Protein 6LCS (pdb70)

Foldseek 3Di:
DAWAKDADQEDEAQAKGKMKTQDDPDFQLDAKKFKWWAAPVRDIDTAKIAGSVGDIDGDCVLPPQWDKADDRVRRMIMIMGGRDDQSNFTWMKMFFQDVVVVGDTDYIYPTHGHGYDHPPCCVPCVPDDPVRVVVVVVVVVVVVVVVVVVVVVVVVVVCVVVVVVVVD/DDKAKAKPPQEDAEAFFAKDKIKIFIPWFDAQQFKFKWWDQALDDIDTAGGSQADGDPPRDPQWGKHDGIGMIMIMGRGHALVSQTWMKMWGPPDPPTDIYSIYGYHHVPCPDPVPPVPDDPVSNVVNVVSVVSVVVVVVVVVVVVVVVVVPVVVVVVVVD

Radius of gyration: 22.27 Å; Cα contacts (8 Å, |Δi|>4): 715; chains: 2; bounding box: 58×61×48 Å

CATH classification: 2.60.40.10

Nearest PDB structures (foldseek):
  6lcs-assembly1_A  TM=1.006E+00  e=5.627E-32  Mus musculus
  6cxy-assembly1_H  TM=9.568E-01  e=5.049E-15  Mus musculus
  5t1l-assembly1_B  TM=9.322E-01  e=2.018E-15  unclassified
  7q9g-assem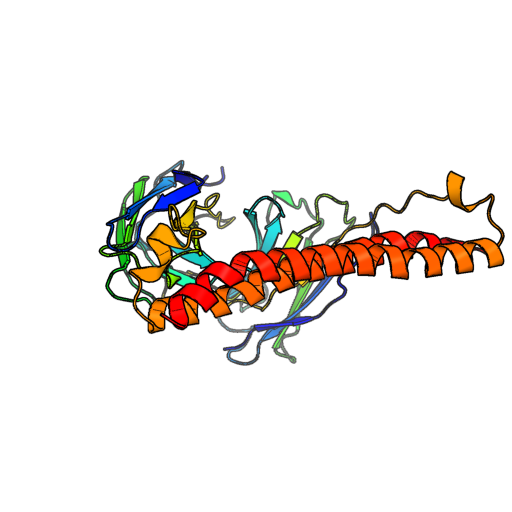bly1_E  TM=9.373E-01  e=4.503E-15  Homo sapiens
  7nxa-assembly1_A  TM=9.277E-01  e=1.005E-14  Homo sapiens

Sequence (329 aa):
VKLQQSGPSLVKPSQTLSLTCSVTGDSITSGYWNWIRKFPGNKFEYLGYISYSGRTYYNPSLKSRISITRDTSKNQYYLQLNSVTTEDTATYYCSRPYYRYDYAIDYWGQGTTVTVCSGSDYEFLKSWTVEDLQKRLLALDPMMEQEIEEIRQKYQSKRQPILDAIEAMDIELTQSPAIMSASLGEQVTMTCTASSSVSSSYLHWYQQKPGSSPKLWIYSTSNLASGVPARFSSSGSGTSYSLTISRMEAEDAATYYCQQSWKAPYTFGGGTKLEIKRGSDYEFLKSWTVEDLQKRLLALDPMMEQEIEEIRQKYQCKRQPILDAIEAK

Structure (mmCIF, N/CA/C/O backbone):
data_6LCS
#
_entry.id   6LCS
#
_cell.length_a   91.150
_cell.length_b   91.150
_cell.length_c   119.770
_cell.angle_alpha   90.00
_cell.angle_beta   90.00
_cell.angle_gamma   90.00
#
_symmetry.space_group_name_H-M   'P 41 21 2'
#
loop_
_entity.id
_entity.type
_entity.pdbx_description
1 polymer VH-SARAH
2 polymer VL-SARAH
3 non-polymer '(2~{S})-6-[4-(hydroxymethyl)-3-oxidanyl-pyridin-1-ium-1-yl]-2-(phenylmethoxycarbonylamino)hexanoic acid'
4 non-polymer 'PHOSPHATE ION'
5 water water
#
loop_
_atom_site.group_PDB
_atom_site.id
_atom_site.type_symbol
_atom_site.label_atom_id
_atom_site.label_alt_id
_atom_site.label_comp_id
_atom_site.label_asym_id
_atom_site.label_entity_id
_atom_site.label_seq_id
_atom_site.pdbx_PDB_ins_code
_atom_site.Cartn_x
_atom_site.Cartn_y
_atom_site.Cartn_z
_atom_site.occupancy
_atom_site.B_iso_or_equiv
_atom_site.auth_seq_id
_atom_site.auth_comp_id
_atom_site.auth_asym_id
_atom_site.auth_atom_id
_atom_site.pdbx_PDB_model_num
ATOM 1 N N . VAL A 1 3 ? -36.978 9.677 -30.564 1.00 88.46 2 VAL A N 1
ATOM 2 C CA . VAL A 1 3 ? -36.164 9.803 -29.360 1.00 86.21 2 VAL A CA 1
ATOM 3 C C . VAL A 1 3 ? -36.747 8.949 -28.246 1.00 86.23 2 VAL A C 1
ATOM 4 O O . VAL A 1 3 ? -37.858 9.197 -27.785 1.00 84.58 2 VAL A O 1
ATOM 8 N N . LYS A 1 4 ? -35.994 7.945 -27.805 1.00 84.62 3 LYS A N 1
ATOM 9 C CA . LYS A 1 4 ? -36.459 7.023 -26.777 1.00 82.72 3 LYS A CA 1
ATOM 10 C C . LYS A 1 4 ? -35.384 6.887 -25.713 1.00 85.11 3 LYS A C 1
ATOM 11 O O . LYS A 1 4 ? -34.279 6.417 -26.002 1.00 88.29 3 LYS A O 1
ATOM 17 N N . LEU A 1 5 ? -35.706 7.299 -24.488 1.00 82.79 4 LEU A N 1
ATOM 18 C CA . LEU A 1 5 ? -34.810 7.152 -23.349 1.00 79.52 4 LEU A CA 1
ATOM 19 C C . LEU A 1 5 ? -35.210 5.888 -22.598 1.00 81.17 4 LEU A C 1
ATOM 20 O O . LEU A 1 5 ? -36.342 5.785 -22.115 1.00 80.61 4 LEU A O 1
ATOM 25 N N . GLN A 1 6 ? -34.290 4.929 -22.509 1.00 84.26 5 GLN A N 1
ATOM 26 C CA . GLN A 1 6 ? -34.570 3.612 -21.946 1.00 84.01 5 GLN A CA 1
ATOM 27 C C . GLN A 1 6 ? -33.759 3.401 -20.674 1.00 86.62 5 GLN A C 1
ATOM 28 O O . GLN A 1 6 ? -32.523 3.425 -20.712 1.00 86.68 5 GLN A O 1
ATOM 34 N N . GLN A 1 7 ? -34.451 3.148 -19.565 1.00 83.31 6 GLN A N 1
ATOM 35 C CA . GLN A 1 7 ? -33.817 3.002 -18.264 1.00 80.98 6 GLN A CA 1
ATOM 36 C C . GLN A 1 7 ? -33.648 1.537 -17.892 1.00 81.00 6 GLN A C 1
ATOM 37 O O . GLN A 1 7 ? -34.438 0.675 -18.288 1.00 79.99 6 GLN A O 1
ATOM 43 N N . SER A 1 8 ? -32.605 1.273 -17.111 1.00 75.77 7 SER A N 1
ATOM 44 C CA . SER A 1 8 ? -32.350 -0.057 -16.583 1.00 79.30 7 SER A CA 1
ATOM 45 C C . SER A 1 8 ? -31.546 0.086 -15.302 1.00 79.67 7 SER A C 1
ATOM 46 O O . SER A 1 8 ? -30.801 1.054 -15.123 1.00 79.91 7 SER A O 1
ATOM 49 N N . GLY A 1 9 ? -31.722 -0.878 -14.408 1.00 78.72 8 GLY A N 1
ATOM 50 C CA . GLY A 1 9 ? -31.086 -0.828 -13.119 1.00 80.57 8 GLY A CA 1
ATOM 51 C C . GLY A 1 9 ? -31.872 -1.589 -12.077 1.00 89.03 8 GLY A C 1
ATOM 52 O O . GLY A 1 9 ? -33.001 -2.033 -12.310 1.00 91.11 8 GLY A O 1
ATOM 53 N N . PRO A 1 10 ? -31.280 -1.753 -10.898 1.00 91.43 9 PRO A N 1
ATOM 54 C CA . PRO A 1 10 ? -31.955 -2.498 -9.831 1.00 91.16 9 PRO A CA 1
ATOM 55 C C . PRO A 1 10 ? -33.097 -1.698 -9.223 1.00 89.67 9 PRO A C 1
ATOM 56 O O . PRO A 1 10 ? -33.093 -0.465 -9.217 1.00 87.41 9 PRO A O 1
ATOM 60 N N . SER A 1 11 ? -34.085 -2.421 -8.699 1.00 91.80 10 SER A N 1
ATOM 61 C CA . SER A 1 11 ? -35.234 -1.792 -8.064 1.00 87.18 10 SER A CA 1
ATOM 62 C C . SER A 1 11 ? -35.094 -1.662 -6.552 1.00 88.90 10 SER A C 1
ATOM 63 O O . SER A 1 11 ? -35.808 -0.851 -5.951 1.00 85.56 10 SER A O 1
ATOM 66 N N . LEU A 1 12 ? -34.199 -2.429 -5.926 1.00 93.00 11 LEU A N 1
ATOM 67 C CA . LEU A 1 12 ? -33.950 -2.352 -4.493 1.00 88.36 11 LEU A CA 1
ATOM 68 C C . LEU A 1 12 ? -32.507 -1.944 -4.222 1.00 84.16 11 LEU A C 1
ATOM 69 O O . LEU A 1 12 ? -31.604 -2.223 -5.017 1.00 83.52 11 LEU A O 1
ATOM 74 N N . VAL A 1 13 ? -32.295 -1.295 -3.078 1.00 77.90 12 VAL A N 1
ATOM 75 C CA . VAL A 1 13 ? -30.952 -0.962 -2.617 1.00 83.59 12 VAL A CA 1
ATOM 76 C C . VAL A 1 13 ? -30.971 -0.805 -1.101 1.00 88.89 12 VAL A C 1
ATOM 77 O O . VAL A 1 13 ? -31.858 -0.145 -0.544 1.00 85.81 12 VAL A O 1
ATOM 81 N N . LYS A 1 14 ? -30.001 -1.429 -0.422 1.00 88.51 13 LYS A N 1
A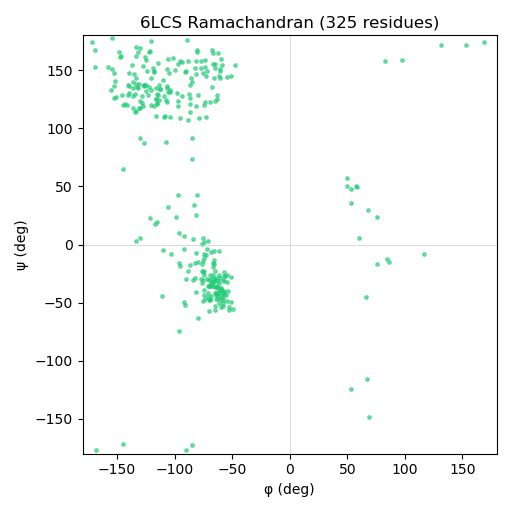TOM 82 C CA . LYS A 1 14 ? -29.944 -1.400 1.031 1.00 88.88 13 LYS A CA 1
ATOM 83 C C . LYS A 1 14 ? -29.289 -0.104 1.502 1.00 85.38 13 LYS A C 1
ATOM 84 O O . LYS A 1 14 ? -28.486 0.491 0.780 1.00 86.75 13 LYS A O 1
ATOM 90 N N . PRO A 1 15 ? -29.631 0.370 2.703 1.00 85.85 14 PRO A N 1
ATOM 91 C CA . PRO A 1 15 ? -29.152 1.689 3.135 1.00 84.90 14 PRO A CA 1
ATOM 92 C C . PRO A 1 15 ? -27.633 1.774 3.152 1.00 87.74 14 PRO A C 1
ATOM 93 O O . PRO A 1 15 ? -26.931 0.769 3.271 1.00 91.02 14 PRO A O 1
ATOM 97 N N . SER A 1 16 ? -27.135 3.001 2.999 1.00 93.03 15 SER A N 1
ATOM 98 C CA . SER A 1 16 ? -25.712 3.326 2.917 1.00 92.25 15 SER A CA 1
ATOM 99 C C . SER A 1 16 ? -25.008 2.646 1.745 1.00 88.96 15 SER A C 1
ATOM 100 O O . SER A 1 16 ? -23.786 2.759 1.614 1.00 92.36 15 SER A O 1
ATOM 103 N N . GLN A 1 17 ? -25.753 1.951 0.885 1.00 89.13 16 GLN A N 1
ATOM 104 C CA . GLN A 1 17 ? -25.196 1.430 -0.354 1.00 89.20 16 GLN A CA 1
ATOM 105 C C . GLN A 1 17 ? -25.365 2.455 -1.477 1.00 92.36 16 GLN A C 1
ATOM 106 O O . GLN A 1 17 ? -25.872 3.564 -1.276 1.00 91.89 16 GLN A O 1
ATOM 112 N N . THR A 1 18 ? -24.949 2.076 -2.681 1.00 88.31 17 THR A N 1
ATOM 113 C CA . THR A 1 18 ? -24.942 2.969 -3.831 1.00 86.82 17 THR A CA 1
ATOM 114 C C . THR A 1 18 ? -26.020 2.562 -4.830 1.00 87.47 17 THR A C 1
ATOM 115 O O . THR A 1 18 ? -26.096 1.395 -5.231 1.00 86.66 17 THR A O 1
ATOM 119 N N . LEU A 1 19 ? -26.859 3.526 -5.219 1.00 82.90 18 LEU A N 1
ATOM 120 C CA . LEU A 1 19 ? -27.803 3.344 -6.313 1.00 79.83 18 LEU A CA 1
ATOM 121 C C . LEU A 1 19 ? -27.112 3.641 -7.636 1.00 79.30 18 LEU A C 1
ATOM 122 O O . LEU A 1 19 ? -26.323 4.583 -7.738 1.00 81.25 18 LEU A O 1
ATOM 127 N N . SER A 1 20 ? -27.408 2.831 -8.648 1.00 75.82 19 SER A N 1
ATOM 128 C CA . SER A 1 20 ? -26.830 3.004 -9.972 1.00 73.20 19 SER A CA 1
ATOM 129 C C . SER A 1 20 ? -27.912 2.753 -11.006 1.00 73.71 19 SER A C 1
ATOM 130 O O . SER A 1 20 ? -28.607 1.737 -10.941 1.00 77.66 19 SER A O 1
ATOM 133 N N . LEU A 1 21 ? -28.052 3.673 -11.955 1.00 71.77 20 LEU A N 1
ATOM 134 C CA . LEU A 1 21 ? -29.074 3.573 -12.984 1.00 74.63 20 LEU A CA 1
ATOM 135 C C . LEU A 1 21 ? -28.468 3.957 -14.322 1.00 73.06 20 LEU A C 1
ATOM 136 O O . LEU A 1 21 ? -27.503 4.726 -14.385 1.00 69.57 20 LEU A O 1
ATOM 141 N N . THR A 1 22 ? -29.060 3.430 -15.393 1.00 72.00 21 THR A N 1
ATOM 142 C CA . THR A 1 22 ? -28.561 3.638 -16.745 1.00 76.61 21 THR A CA 1
ATOM 143 C C . THR A 1 22 ? -29.684 4.126 -17.649 1.00 78.91 21 THR A C 1
ATOM 144 O O . THR A 1 22 ? -30.745 3.499 -17.711 1.00 79.38 21 THR A O 1
ATOM 148 N N . CYS A 1 23 ? -29.449 5.234 -18.352 1.00 79.86 22 CYS A N 1
ATOM 149 C CA . CYS A 1 23 ? -30.341 5.714 -19.404 1.00 81.30 22 CYS A CA 1
ATOM 150 C C . CYS A 1 23 ? -29.670 5.442 -20.747 1.00 82.07 22 CYS A C 1
ATOM 151 O O . CYS A 1 23 ? -28.546 5.897 -20.983 1.00 80.29 22 CYS A O 1
ATOM 154 N N . SER A 1 24 ? -30.355 4.696 -21.616 1.00 85.52 23 SER A N 1
ATOM 155 C CA . SER A 1 24 ? -29.849 4.307 -22.936 1.00 83.79 23 SER A CA 1
ATOM 156 C C . SER A 1 24 ? -30.601 5.106 -23.999 1.00 83.37 23 SER A C 1
ATOM 157 O O . SER A 1 24 ? -31.625 4.662 -24.521 1.00 84.45 23 SER A O 1
ATOM 160 N N . VAL A 1 25 ? -30.079 6.291 -24.321 1.00 86.64 24 VAL A N 1
ATOM 161 C CA . VAL A 1 25 ? -30.691 7.143 -25.332 1.00 84.72 24 VAL A CA 1
ATOM 162 C C . VAL A 1 25 ? -30.561 6.485 -26.696 1.00 86.72 24 VAL A C 1
ATOM 163 O O . VAL A 1 25 ? -29.498 5.960 -27.051 1.00 91.53 24 VAL A O 1
ATOM 167 N N . THR A 1 26 ? -31.645 6.505 -27.476 1.00 87.90 25 THR A N 1
ATOM 168 C CA . THR A 1 26 ? -31.649 5.831 -28.766 1.00 88.27 25 THR A CA 1
ATOM 169 C C . THR A 1 26 ? -32.150 6.684 -29.925 1.00 86.92 25 THR A C 1
ATOM 170 O O . THR A 1 26 ? -32.283 6.159 -31.032 1.00 98.72 25 THR A O 1
ATOM 174 N N . GLY A 1 27 ? -32.422 7.968 -29.723 1.00 83.16 26 GLY A N 1
ATOM 175 C CA . GLY A 1 27 ? -32.944 8.766 -30.819 1.00 82.99 26 GLY A CA 1
ATOM 176 C C . GLY A 1 27 ? -32.275 10.111 -30.989 1.00 81.70 26 GLY A C 1
ATOM 177 O O . GLY A 1 27 ? -32.670 10.917 -31.834 1.00 80.25 26 GLY A O 1
ATOM 178 N N . ASP A 1 28 ? -31.268 10.366 -30.164 1.00 86.64 27 ASP A N 1
ATOM 179 C CA . ASP A 1 28 ? -30.431 11.552 -30.243 1.00 82.96 27 ASP A CA 1
ATOM 180 C C . ASP A 1 28 ? -29.029 11.102 -29.844 1.00 84.88 27 ASP A C 1
ATOM 181 O O . ASP A 1 28 ? -28.770 9.904 -29.690 1.00 81.79 27 ASP A O 1
ATOM 186 N N . SER A 1 29 ? -28.107 12.043 -29.676 1.00 87.14 28 SER A N 1
ATOM 187 C CA . SER A 1 29 ? -26.765 11.732 -29.200 1.00 89.14 28 SER A CA 1
ATOM 188 C C . SER A 1 29 ? -26.519 12.500 -27.914 1.00 86.88 28 SER A C 1
ATOM 189 O O . SER A 1 29 ? -26.790 13.704 -27.852 1.00 88.26 28 SER A O 1
ATOM 192 N N . ILE A 1 30 ? -26.000 11.814 -26.894 1.00 83.84 29 ILE A N 1
ATOM 193 C CA . ILE A 1 30 ? -25.765 12.469 -25.613 1.00 88.94 29 ILE A CA 1
ATOM 194 C C . ILE A 1 30 ? -24.692 13.546 -25.708 1.00 89.25 29 ILE A C 1
ATOM 195 O O . ILE A 1 30 ? -24.452 14.269 -24.733 1.00 85.22 29 ILE A O 1
ATOM 200 N N . THR A 1 31 ? -24.050 13.675 -26.867 1.00 94.38 30 THR A N 1
ATOM 201 C CA . THR A 1 31 ? -23.124 14.757 -27.170 1.00 93.19 30 THR A CA 1
ATOM 202 C C . THR A 1 31 ? -23.835 16.011 -27.669 1.00 90.78 30 THR A C 1
ATOM 203 O O . THR A 1 31 ? -23.169 16.980 -28.049 1.00 86.42 30 THR A O 1
ATOM 207 N N . SER A 1 32 ? -25.167 16.010 -27.673 1.00 92.71 31 SER A N 1
ATOM 208 C CA . SER A 1 32 ? -25.972 17.126 -28.148 1.00 87.83 31 SER A CA 1
ATOM 209 C C . SER A 1 32 ? -26.911 17.569 -27.036 1.00 82.62 31 SER A C 1
ATOM 210 O O . SER A 1 32 ? -27.624 16.744 -26.457 1.00 86.22 31 SER A O 1
ATOM 213 N N . GLY A 1 33 ? -26.906 18.868 -26.742 1.00 80.64 32 GLY A N 1
ATOM 214 C CA . GLY A 1 33 ? -27.787 19.425 -25.736 1.00 77.53 32 GLY A CA 1
ATOM 215 C C . GLY A 1 33 ? -27.431 18.979 -24.326 1.00 80.02 32 GLY A C 1
ATOM 216 O O . GLY A 1 33 ? -26.268 18.747 -23.985 1.00 82.54 32 GLY A O 1
ATOM 217 N N . TYR A 1 34 ? -28.462 18.867 -23.492 1.00 75.10 33 TYR A N 1
ATOM 218 C CA . TYR A 1 34 ? -28.329 18.443 -22.108 1.00 70.54 33 TYR A CA 1
ATOM 219 C C . TYR A 1 34 ? -29.176 17.195 -21.875 1.00 70.97 33 TYR A C 1
ATOM 220 O O . TYR A 1 34 ? -29.985 16.805 -22.720 1.00 75.09 33 TYR A O 1
ATOM 229 N N . TRP A 1 35 ? -28.937 16.534 -20.739 1.00 69.35 34 TRP A N 1
ATOM 230 C CA . TRP A 1 35 ? -29.592 15.285 -20.349 1.00 66.38 34 TRP A CA 1
ATOM 231 C C . TRP A 1 35 ? -29.594 15.226 -18.832 1.00 70.67 34 TRP A C 1
ATOM 232 O O . TRP A 1 35 ? -28.532 15.371 -18.219 1.00 72.17 34 TRP A O 1
ATOM 243 N N . ASN A 1 36 ? -30.765 15.033 -18.223 1.00 67.12 35 ASN A N 1
ATOM 244 C CA . ASN A 1 36 ? -30.848 15.157 -16.776 1.00 62.23 35 ASN A CA 1
ATOM 245 C C . ASN A 1 36 ? -31.326 13.859 -16.132 1.00 62.28 35 ASN A C 1
ATOM 246 O O . ASN A 1 36 ? -31.631 12.874 -16.808 1.00 58.83 35 ASN A O 1
ATOM 251 N N . TRP A 1 37 ? -31.327 13.867 -14.796 1.00 58.77 36 TRP A N 1
ATOM 252 C CA . TRP A 1 37 ? -31.978 12.864 -13.965 1.00 58.63 36 TRP A CA 1
ATOM 253 C C . TRP A 1 37 ? -32.903 13.582 -13.000 1.00 57.82 36 TRP A C 1
ATOM 254 O O . TRP A 1 37 ? -32.531 14.609 -12.427 1.00 60.65 36 TRP A O 1
ATOM 265 N N . ILE A 1 38 ? -34.104 13.039 -12.824 1.00 58.84 37 ILE A N 1
ATOM 266 C CA . ILE A 1 38 ? -35.132 13.631 -11.976 1.00 58.52 37 ILE A CA 1
ATOM 267 C C . ILE A 1 38 ? -35.815 12.498 -11.231 1.00 57.71 37 ILE A C 1
ATOM 268 O O . ILE A 1 38 ? -36.107 11.451 -11.817 1.00 59.75 37 ILE A O 1
ATOM 273 N N . ARG A 1 39 ? -36.059 12.687 -9.941 1.00 59.24 38 ARG A N 1
ATOM 274 C CA . ARG A 1 39 ? -36.775 11.679 -9.178 1.00 61.34 38 ARG A CA 1
ATOM 275 C C . ARG A 1 39 ? -38.077 12.248 -8.634 1.00 65.34 38 ARG A C 1
ATOM 276 O O . ARG A 1 39 ? -38.193 13.447 -8.357 1.00 62.75 38 ARG A O 1
ATOM 284 N N . LYS A 1 40 ? -39.064 11.368 -8.501 1.00 69.42 39 LYS A N 1
ATOM 285 C CA . LYS A 1 40 ? -40.387 11.720 -8.000 1.00 72.45 39 LYS A CA 1
ATOM 286 C C . LYS A 1 40 ? -40.613 10.982 -6.688 1.00 73.62 39 LYS A C 1
ATOM 287 O O . LYS A 1 40 ? -40.744 9.753 -6.673 1.00 66.97 39 LYS A O 1
ATOM 293 N N . PHE A 1 41 ? -40.645 11.737 -5.593 1.00 76.35 40 PHE A N 1
ATOM 294 C CA . PHE A 1 41 ? -40.922 11.178 -4.285 1.00 81.64 40 PHE A CA 1
ATOM 295 C C . PHE A 1 41 ? -42.361 10.671 -4.210 1.00 87.04 40 PHE A C 1
ATOM 296 O O . PHE A 1 41 ? -43.231 11.130 -4.954 1.00 88.76 40 PHE A O 1
ATOM 304 N N . PRO A 1 42 ? -42.631 9.711 -3.319 1.00 90.73 41 PRO A N 1
ATOM 305 C CA . PRO A 1 42 ? -43.992 9.152 -3.241 1.00 92.83 41 PRO A CA 1
ATOM 306 C C . PRO A 1 42 ? -45.070 10.193 -3.000 1.00 97.27 41 PRO A C 1
ATOM 307 O O . PRO A 1 42 ? -46.218 9.987 -3.415 1.00 100.79 41 PRO A O 1
ATOM 311 N N . GLY A 1 43 ? -44.740 11.311 -2.358 1.00 90.02 42 GLY A N 1
ATOM 312 C CA . GLY A 1 43 ? -45.739 12.330 -2.101 1.00 94.51 42 GLY A CA 1
ATOM 313 C C . GLY A 1 43 ? -46.028 13.257 -3.267 1.00 94.87 42 GLY A C 1
ATOM 314 O O . GLY A 1 43 ? -46.461 14.395 -3.056 1.00 92.44 42 GLY A O 1
ATOM 315 N N . ASN A 1 44 ? -45.792 12.781 -4.497 1.00 98.61 43 ASN A N 1
ATOM 316 C CA . ASN A 1 44 ? -45.993 13.562 -5.726 1.00 93.30 43 ASN A CA 1
ATOM 317 C C . ASN A 1 44 ? -45.153 14.842 -5.738 1.00 93.27 43 ASN A C 1
ATOM 318 O O . ASN A 1 44 ? -45.653 15.937 -6.014 1.00 90.51 43 ASN A O 1
ATOM 323 N N . LYS A 1 45 ? -43.860 14.703 -5.438 1.00 80.73 44 LYS A N 1
ATOM 324 C CA . LYS A 1 45 ? -42.948 15.840 -5.433 1.00 78.66 44 LYS A CA 1
ATOM 325 C C . LYS A 1 45 ? -41.739 15.498 -6.284 1.00 79.55 44 LYS A C 1
ATOM 326 O O . LYS A 1 45 ? -41.040 14.519 -6.005 1.00 83.18 44 LYS A O 1
ATOM 332 N N . PHE A 1 46 ? -41.493 16.300 -7.314 1.00 76.38 45 PHE A N 1
ATOM 333 C CA . PHE A 1 46 ? -40.352 16.099 -8.190 1.00 67.76 45 PHE A CA 1
ATOM 334 C C . PHE A 1 46 ? -39.126 16.782 -7.607 1.00 68.21 45 PHE A C 1
ATOM 335 O O . PHE A 1 46 ? -39.224 17.855 -7.007 1.00 66.77 45 PHE A O 1
ATOM 343 N N . GLU A 1 47 ? -37.971 16.148 -7.777 1.00 68.16 46 GLU A N 1
ATOM 344 C CA . GLU A 1 47 ? -36.700 16.738 -7.386 1.00 66.63 46 GLU A CA 1
ATOM 345 C C . GLU A 1 47 ? -35.747 16.629 -8.560 1.00 68.58 46 GLU A C 1
ATOM 346 O O . GLU A 1 47 ? -35.426 15.520 -9.003 1.00 66.37 46 GLU A O 1
ATOM 352 N N . TYR A 1 48 ? -35.314 17.777 -9.068 1.00 66.09 47 TYR A N 1
ATOM 353 C CA . TYR A 1 48 ? -34.284 17.798 -10.092 1.00 64.38 47 TYR A CA 1
ATOM 354 C C . TYR A 1 48 ? -32.965 17.370 -9.463 1.00 65.54 47 TYR A C 1
ATOM 355 O O . TYR A 1 48 ? -32.514 17.980 -8.485 1.00 64.86 47 TYR A O 1
ATOM 364 N N . LEU A 1 49 ? -32.361 16.309 -10.004 1.00 62.18 48 LEU A N 1
ATOM 365 C CA . LEU A 1 49 ? -31.133 15.753 -9.446 1.00 63.05 48 LEU A CA 1
ATOM 366 C C . LEU A 1 49 ? -29.886 16.351 -10.094 1.00 67.30 48 LEU A C 1
ATOM 367 O O . LEU A 1 49 ? -28.972 16.793 -9.391 1.00 68.15 48 LEU A O 1
ATOM 372 N N . GLY A 1 50 ? -29.836 16.377 -11.418 1.00 67.22 49 GLY A N 1
ATOM 373 C CA . GLY A 1 50 ? -28.762 17.058 -12.112 1.00 68.20 49 GLY A CA 1
ATOM 374 C C . GLY A 1 50 ? -28.763 16.715 -13.581 1.00 68.46 49 GLY A C 1
ATOM 375 O O . GLY A 1 50 ? -29.524 15.868 -14.049 1.00 65.74 49 GLY A O 1
ATOM 376 N N . TYR A 1 51 ? -27.880 17.398 -14.318 1.00 67.21 50 TYR A N 1
ATOM 377 C CA . TYR A 1 51 ? -27.710 17.139 -15.739 1.00 67.02 50 TYR A CA 1
ATOM 378 C C . TYR A 1 51 ? -26.252 16.888 -16.082 1.00 70.79 50 TYR A C 1
ATOM 379 O O . TYR A 1 51 ? -25.329 17.366 -15.411 1.00 68.49 50 TYR A O 1
ATOM 388 N N . ILE A 1 52 ? -26.071 16.134 -17.157 1.00 69.17 51 ILE A N 1
ATOM 389 C CA . ILE A 1 52 ? -24.805 16.007 -17.853 1.00 69.28 51 ILE A CA 1
ATOM 390 C C . ILE A 1 52 ? -24.940 16.791 -19.153 1.00 75.59 51 ILE A C 1
ATOM 391 O O . ILE A 1 52 ? -25.970 16.704 -19.832 1.00 69.70 51 ILE A O 1
ATOM 396 N N . SER A 1 53 ? -23.925 17.584 -19.484 1.00 78.23 52 SER A N 1
ATOM 397 C CA . SER A 1 53 ? -24.006 18.400 -20.685 1.00 76.52 52 SER A CA 1
ATOM 398 C C . SER A 1 53 ? -23.473 17.641 -21.900 1.00 79.77 52 SER A C 1
ATOM 399 O O . SER A 1 53 ? -22.984 16.511 -21.809 1.00 75.66 52 SER A O 1
ATOM 402 N N . TYR A 1 54 ? -23.596 18.288 -23.059 1.00 82.24 53 TYR A N 1
ATOM 403 C CA . TYR A 1 54 ? -23.099 17.715 -24.307 1.00 86.19 53 TYR A CA 1
ATOM 404 C C . TYR A 1 54 ? -21.588 17.542 -24.269 1.00 87.21 53 TYR A C 1
ATOM 405 O O . TYR A 1 54 ? -21.047 16.569 -24.812 1.00 85.22 53 TYR A O 1
ATOM 414 N N . SER A 1 55 ? -20.893 18.489 -23.634 1.00 88.31 54 SER A N 1
ATOM 415 C CA . SER A 1 55 ? -19.440 18.490 -23.563 1.00 83.72 54 SER A CA 1
ATOM 416 C C . SER A 1 55 ? -18.906 17.669 -22.402 1.00 84.72 54 SER A C 1
ATOM 417 O O . SER A 1 55 ? -17.726 17.303 -22.410 1.00 89.58 54 SER A O 1
ATOM 420 N N . GLY A 1 56 ? -19.740 17.371 -21.413 1.00 81.77 55 GLY A N 1
ATOM 421 C CA . GLY A 1 56 ? -19.342 16.574 -20.270 1.00 76.81 55 GLY A CA 1
ATOM 422 C C . GLY A 1 56 ? -19.398 17.304 -18.949 1.00 74.59 55 GLY A C 1
ATOM 423 O O . GLY A 1 56 ? -19.217 16.664 -17.901 1.00 73.81 55 GLY A O 1
ATOM 424 N N . ARG A 1 57 ? -19.628 18.616 -18.941 1.00 70.67 56 ARG A N 1
ATOM 425 C CA . ARG A 1 57 ? -19.867 19.310 -17.686 1.00 71.46 56 ARG A CA 1
ATOM 426 C C . ARG A 1 57 ? -21.160 18.805 -17.054 1.00 73.70 56 ARG A C 1
ATOM 427 O O . ARG A 1 57 ? -22.050 18.279 -17.731 1.00 69.31 56 ARG A O 1
ATOM 435 N N . THR A 1 58 ? -21.247 18.947 -15.736 1.00 68.36 57 THR A N 1
ATOM 436 C CA . THR A 1 58 ? -22.367 18.428 -14.973 1.00 66.48 57 THR A CA 1
ATOM 437 C C . THR A 1 58 ? -22.856 19.484 -13.998 1.00 71.03 57 THR A C 1
ATOM 438 O O . THR A 1 58 ? -22.158 20.458 -13.696 1.00 70.83 57 THR A O 1
ATOM 442 N N . TYR A 1 59 ? -24.077 19.281 -13.514 1.00 69.29 58 TYR A N 1
ATOM 443 C CA . TYR A 1 59 ? -24.623 20.082 -12.432 1.00 66.91 58 TYR A CA 1
ATOM 444 C C . TYR A 1 59 ? -25.312 19.135 -11.467 1.00 66.70 58 TYR A C 1
ATOM 445 O O . TYR A 1 59 ? -25.966 18.181 -11.889 1.00 66.25 58 TYR A O 1
ATOM 454 N N . TYR A 1 60 ? -25.146 19.390 -10.175 1.00 66.76 59 TYR A N 1
ATOM 455 C CA . TYR A 1 60 ? -25.699 18.545 -9.127 1.00 69.80 59 TYR A CA 1
ATOM 456 C C . TYR A 1 60 ? -26.508 19.412 -8.176 1.00 68.88 59 TYR A C 1
ATOM 457 O O . TYR A 1 60 ? -26.084 20.510 -7.808 1.00 65.62 59 TYR A O 1
ATOM 466 N N . ASN A 1 61 ? -27.674 18.928 -7.795 1.00 69.84 60 ASN A N 1
ATOM 467 C CA . ASN A 1 61 ? -28.511 19.682 -6.884 1.00 73.58 60 ASN A CA 1
ATOM 468 C C . ASN A 1 61 ? -27.813 19.792 -5.534 1.00 75.05 60 ASN A C 1
ATOM 469 O O . ASN A 1 61 ? -27.444 18.762 -4.949 1.00 80.57 60 ASN A O 1
ATOM 474 N N . PRO A 1 62 ? -27.591 20.996 -5.021 1.00 74.77 61 PRO A N 1
ATOM 475 C CA . PRO A 1 62 ? -26.996 21.141 -3.687 1.00 79.59 61 PRO A CA 1
ATOM 476 C C . PRO A 1 62 ? -27.694 20.316 -2.619 1.00 86.48 61 PRO A C 1
ATOM 477 O O . PRO A 1 62 ? -27.065 19.916 -1.635 1.00 93.63 61 PRO A O 1
ATOM 481 N N . SER A 1 63 ? -28.992 20.052 -2.808 1.00 87.82 62 SER A N 1
ATOM 482 C CA . SER A 1 63 ? -29.752 19.295 -1.816 1.00 87.13 62 SER A CA 1
ATOM 483 C C . SER A 1 63 ? -29.162 17.908 -1.604 1.00 84.15 62 SER A C 1
ATOM 484 O O . SER A 1 63 ? -29.139 17.404 -0.477 1.00 88.15 62 SER A O 1
ATOM 487 N N . LEU A 1 64 ? -28.674 17.280 -2.671 1.00 84.16 63 LEU A N 1
ATOM 488 C CA . LEU A 1 64 ? -28.072 15.956 -2.590 1.00 88.95 63 LEU A CA 1
ATOM 489 C C . LEU A 1 64 ? -26.676 15.966 -1.981 1.00 101.07 63 LEU A C 1
ATOM 490 O O . LEU A 1 64 ? -26.028 14.912 -1.955 1.00 97.73 63 LEU A O 1
ATOM 495 N N . LYS A 1 65 ? -26.209 17.121 -1.497 1.00 108.37 64 LYS A N 1
ATOM 496 C CA . LYS A 1 65 ? -24.826 17.301 -1.069 1.00 105.70 64 LYS A CA 1
ATOM 497 C C . LYS A 1 65 ? -23.882 16.872 -2.185 1.00 109.14 64 LYS A C 1
ATOM 498 O O . LYS A 1 65 ? -23.983 17.368 -3.312 1.00 119.53 64 LYS A O 1
ATOM 504 N N . SER A 1 66 ? -22.970 15.948 -1.894 1.00 99.81 65 SER A N 1
ATOM 505 C CA . SER A 1 66 ? -22.062 15.429 -2.907 1.00 101.42 65 SER A CA 1
ATOM 506 C C . SER A 1 66 ? -22.274 13.939 -3.145 1.00 101.52 65 SER A C 1
ATOM 507 O O . SER A 1 66 ? -21.410 13.271 -3.726 1.00 101.04 65 SER A O 1
ATOM 510 N N . ARG A 1 67 ? -23.422 13.411 -2.720 1.00 97.59 66 ARG A N 1
ATOM 511 C CA . ARG A 1 67 ? -23.700 11.986 -2.821 1.00 88.09 66 ARG A CA 1
ATOM 512 C C . ARG A 1 67 ? -23.979 11.536 -4.247 1.00 87.20 66 ARG A C 1
ATOM 513 O O . ARG A 1 67 ? -24.050 10.330 -4.493 1.00 86.67 66 ARG A O 1
ATOM 521 N N . ILE A 1 68 ? -24.126 12.459 -5.189 1.00 88.92 67 ILE A N 1
ATOM 522 C CA . ILE A 1 68 ? -24.551 12.134 -6.545 1.00 85.66 67 ILE A CA 1
ATOM 523 C C . ILE A 1 68 ? -23.401 12.412 -7.502 1.00 80.93 67 ILE A C 1
ATOM 524 O O . ILE A 1 68 ? -22.700 13.423 -7.377 1.00 80.24 67 ILE A O 1
ATOM 529 N N . SER A 1 69 ? -23.194 11.498 -8.444 1.00 74.69 68 SER A N 1
ATOM 530 C CA . SER A 1 69 ? -22.301 11.738 -9.565 1.00 74.09 68 SER A CA 1
ATOM 531 C C . SER A 1 69 ? -22.980 11.230 -10.826 1.00 79.43 68 SER A C 1
ATOM 532 O O . SER A 1 69 ? -23.448 10.086 -10.868 1.00 75.68 68 SER A O 1
ATOM 535 N N . ILE A 1 70 ? -23.053 12.091 -11.838 1.00 78.26 69 ILE A N 1
ATOM 536 C CA . ILE A 1 70 ? -23.644 11.743 -13.124 1.00 78.21 69 ILE A CA 1
ATOM 537 C C . ILE A 1 70 ? -22.519 11.526 -14.121 1.00 75.95 69 ILE A C 1
ATOM 538 O O . ILE A 1 70 ? -21.616 12.363 -14.242 1.00 71.99 69 ILE A O 1
ATOM 543 N N . THR A 1 71 ? -22.592 10.412 -14.843 1.00 75.16 70 THR A N 1
ATOM 544 C CA . THR A 1 71 ? -21.523 9.892 -15.678 1.00 77.47 70 THR A CA 1
ATOM 545 C C . THR A 1 71 ? -22.087 9.568 -17.049 1.00 81.60 70 THR A C 1
ATOM 546 O O . THR A 1 71 ? -23.186 9.019 -17.155 1.00 84.67 70 THR A O 1
ATOM 550 N N . ARG A 1 72 ? -21.340 9.903 -18.096 1.00 87.42 71 ARG A N 1
ATOM 551 C CA . ARG A 1 72 ? -21.729 9.602 -19.466 1.00 89.91 71 ARG A CA 1
ATOM 552 C C . ARG A 1 72 ? -20.762 8.599 -20.082 1.00 91.07 71 ARG A C 1
ATOM 553 O O . ARG A 1 72 ? -19.612 8.467 -19.650 1.00 89.42 71 ARG A O 1
ATOM 561 N N . ASP A 1 73 ? -21.246 7.885 -21.095 1.00 89.13 72 ASP A N 1
ATOM 562 C CA . ASP A 1 73 ? -20.420 7.013 -21.928 1.00 88.13 72 ASP A CA 1
ATOM 563 C C . ASP A 1 73 ? -20.734 7.383 -23.372 1.00 94.40 72 ASP A C 1
ATOM 564 O O . ASP A 1 73 ? -21.649 6.820 -23.981 1.00 94.98 72 ASP A O 1
ATOM 569 N N . THR A 1 74 ? -19.956 8.319 -23.916 1.00 98.34 73 THR A N 1
ATOM 570 C CA . THR A 1 74 ? -20.258 8.894 -25.220 1.00 95.95 73 THR A CA 1
ATOM 571 C C . THR A 1 74 ? -20.356 7.845 -26.320 1.00 98.63 73 THR A C 1
ATOM 572 O O . THR A 1 74 ? -21.036 8.083 -27.324 1.00 99.70 73 THR A O 1
ATOM 576 N N . SER A 1 75 ? -19.723 6.681 -26.142 1.00 98.19 74 SER A N 1
ATOM 577 C CA . SER A 1 75 ? -19.662 5.693 -27.213 1.00 99.32 74 SER A CA 1
ATOM 578 C C . SER A 1 75 ? -20.937 4.863 -27.302 1.00 97.91 74 SER A C 1
ATOM 579 O O . SER A 1 75 ? -21.413 4.578 -28.405 1.00 101.07 74 SER A O 1
ATOM 582 N N . LYS A 1 76 ? -21.504 4.467 -26.165 1.00 99.68 75 LYS A N 1
ATOM 583 C CA . LYS A 1 76 ? -22.725 3.670 -26.145 1.00 101.40 75 LYS A CA 1
ATOM 584 C C . LYS A 1 76 ? -23.991 4.520 -26.070 1.00 98.72 75 LYS A C 1
ATOM 585 O O . LYS A 1 76 ? -25.087 3.961 -25.933 1.00 94.40 75 LYS A O 1
ATOM 591 N N . ASN A 1 77 ? -23.861 5.846 -26.178 1.00 99.28 76 ASN A N 1
ATOM 592 C CA . ASN A 1 77 ? -24.975 6.785 -26.031 1.00 98.31 76 ASN A CA 1
ATOM 593 C C . ASN A 1 77 ? -25.768 6.484 -24.760 1.00 94.48 76 ASN A C 1
ATOM 594 O O . ASN A 1 77 ? -26.993 6.340 -24.769 1.00 91.92 76 ASN A O 1
ATOM 599 N N . GLN A 1 78 ? -25.042 6.364 -23.656 1.00 90.28 77 GLN A N 1
ATOM 600 C CA . GLN A 1 78 ? -25.623 6.108 -22.354 1.00 81.84 77 GLN A CA 1
ATOM 601 C C . GLN A 1 78 ? -25.166 7.178 -21.382 1.00 82.96 77 GLN A C 1
ATOM 602 O O . GLN A 1 78 ? -24.144 7.838 -21.589 1.00 90.17 77 GLN A O 1
ATOM 608 N N . TYR A 1 79 ? -25.934 7.346 -20.312 1.00 77.84 78 TYR A N 1
ATOM 609 C CA . TYR A 1 79 ? -25.419 8.073 -19.166 1.00 77.80 78 TYR A CA 1
ATOM 610 C C . TYR A 1 79 ? -26.012 7.468 -17.903 1.00 75.28 78 TYR A C 1
ATOM 611 O O . TYR A 1 79 ? -26.989 6.716 -17.949 1.00 76.48 78 TYR A O 1
ATOM 620 N N . TYR A 1 80 ? -25.370 7.764 -16.775 1.00 73.66 79 TYR A N 1
ATOM 621 C CA . TYR A 1 80 ? -25.527 6.974 -15.565 1.00 73.57 79 TYR A CA 1
ATOM 622 C C . TYR A 1 80 ? -25.735 7.875 -14.367 1.00 71.67 79 TYR A C 1
ATOM 623 O O . TYR A 1 80 ? -25.148 8.956 -14.264 1.00 72.73 79 TYR A O 1
ATOM 632 N N . LEU A 1 81 ? -26.579 7.409 -13.458 1.00 67.86 80 LEU A N 1
ATOM 633 C CA . LEU A 1 81 ? -26.781 8.059 -12.177 1.00 69.43 80 LEU A CA 1
ATOM 634 C C . LEU A 1 81 ? -26.188 7.178 -11.096 1.00 72.27 80 LEU A C 1
ATOM 635 O O . LEU A 1 81 ? -26.268 5.947 -11.167 1.00 75.90 80 LEU A O 1
ATOM 640 N N . GLN A 1 82 ? -25.575 7.814 -10.110 1.00 70.48 81 GLN A N 1
ATOM 641 C CA . GLN A 1 82 ? -25.002 7.105 -8.984 1.00 72.66 81 GLN A CA 1
ATOM 642 C C . GLN A 1 82 ? -25.272 7.927 -7.742 1.00 76.03 81 GLN A C 1
ATOM 643 O O . GLN A 1 82 ? -24.859 9.088 -7.668 1.00 82.06 81 GLN A O 1
ATOM 649 N N . LEU A 1 83 ? -25.991 7.346 -6.788 1.00 75.85 82 LEU A N 1
ATOM 650 C CA . LEU A 1 83 ? -26.252 7.989 -5.510 1.00 83.38 82 LEU A CA 1
ATOM 651 C C . LEU A 1 83 ? -25.594 7.158 -4.418 1.00 85.75 82 LEU A C 1
ATOM 652 O O . LEU A 1 83 ? -25.829 5.951 -4.330 1.00 88.74 82 LEU A O 1
ATOM 657 N N . ASN A 1 84 A -24.755 7.799 -3.609 1.00 97.52 82 ASN A N 1
ATOM 658 C CA . ASN A 1 84 A -23.996 7.150 -2.550 1.00 91.99 82 ASN A CA 1
ATOM 659 C C . ASN A 1 84 A -24.711 7.305 -1.213 1.00 94.50 82 ASN A C 1
ATOM 660 O O . ASN A 1 84 A -25.489 8.241 -1.003 1.00 93.63 82 ASN A O 1
ATOM 665 N N . SER A 1 85 B -24.428 6.370 -0.304 1.00 94.19 82 SER A N 1
ATOM 666 C CA . SER A 1 85 B -24.967 6.373 1.059 1.00 96.55 82 SER A CA 1
ATOM 667 C C . SER A 1 85 B -26.485 6.569 1.050 1.00 94.60 82 SER A C 1
ATOM 668 O O . SER A 1 85 B -27.035 7.491 1.657 1.00 91.42 82 SER A O 1
ATOM 671 N N . VAL A 1 86 C -27.158 5.662 0.350 1.00 91.93 82 VAL A N 1
ATOM 672 C CA . VAL A 1 86 C -28.573 5.815 0.032 1.00 90.59 82 VAL A CA 1
ATOM 673 C C . VAL A 1 86 C -29.405 5.446 1.256 1.00 89.77 82 VAL A C 1
ATOM 674 O O . VAL A 1 86 C -29.503 4.273 1.618 1.00 88.93 82 VAL A O 1
ATOM 678 N N . THR A 1 87 ? -30.023 6.445 1.884 1.00 89.08 83 THR A N 1
ATOM 679 C CA . THR A 1 87 ? -30.943 6.201 2.990 1.00 91.77 83 THR A CA 1
ATOM 680 C C . THR A 1 87 ? -32.338 5.891 2.435 1.00 90.87 83 THR A C 1
ATOM 681 O O . THR A 1 87 ? -32.530 5.731 1.227 1.00 89.81 83 THR A O 1
ATOM 685 N N . THR A 1 88 ? -33.339 5.792 3.312 1.00 90.25 84 THR A N 1
ATOM 686 C CA . THR A 1 88 ? -34.702 5.550 2.844 1.00 95.79 84 THR A CA 1
ATOM 687 C C . THR A 1 88 ? -35.376 6.814 2.328 1.00 92.19 84 THR A C 1
ATOM 688 O O . THR A 1 88 ? -36.416 6.721 1.666 1.00 87.80 84 THR A O 1
ATOM 692 N N . GLU A 1 89 ? -34.819 7.988 2.623 1.00 91.77 85 GLU A N 1
ATOM 693 C CA . GLU A 1 89 ? -35.320 9.213 2.020 1.00 92.85 85 GLU A CA 1
ATOM 694 C C . GLU A 1 89 ? -34.971 9.325 0.543 1.00 89.26 85 GLU A C 1
ATOM 695 O O . GLU A 1 89 ? -35.390 10.290 -0.103 1.00 90.16 85 GLU A O 1
ATOM 701 N N . ASP A 1 90 ? -34.217 8.377 -0.002 1.00 86.71 86 ASP A N 1
ATOM 702 C CA . ASP A 1 90 ? -33.943 8.323 -1.427 1.00 80.86 86 ASP A CA 1
ATOM 703 C C . ASP A 1 90 ? -34.891 7.390 -2.162 1.00 79.85 86 ASP A C 1
ATOM 704 O O . ASP A 1 90 ? -34.661 7.093 -3.339 1.00 77.67 86 ASP A O 1
ATOM 709 N N . THR A 1 91 ? -35.938 6.911 -1.495 1.00 78.92 87 THR A N 1
ATOM 710 C CA . THR A 1 91 ? -36.948 6.101 -2.164 1.00 77.73 87 THR A CA 1
ATOM 711 C C . THR A 1 91 ? -37.814 6.997 -3.040 1.00 75.31 87 THR A C 1
ATOM 712 O O . THR A 1 91 ? -38.427 7.952 -2.548 1.00 73.39 87 THR A O 1
ATOM 716 N N . ALA A 1 92 ? -37.865 6.685 -4.330 1.00 68.71 88 ALA A N 1
ATOM 717 C CA . ALA A 1 92 ? -38.558 7.514 -5.306 1.00 67.66 88 ALA A CA 1
ATOM 718 C C . ALA A 1 92 ? -38.577 6.756 -6.624 1.00 64.39 88 ALA A C 1
ATOM 719 O O . ALA A 1 92 ? -37.977 5.684 -6.752 1.00 65.32 88 ALA A O 1
ATOM 721 N N . THR A 1 93 ? -39.279 7.318 -7.608 1.00 64.44 89 THR A N 1
ATOM 722 C CA . THR A 1 93 ? -39.163 6.870 -8.991 1.00 68.10 89 THR A CA 1
ATOM 723 C C . THR A 1 93 ? -38.185 7.792 -9.709 1.00 68.16 89 THR A C 1
ATOM 724 O O . THR A 1 93 ? -38.373 9.012 -9.728 1.00 62.55 89 THR A O 1
ATOM 728 N N . TYR A 1 94 ? -37.141 7.201 -10.286 1.00 71.22 90 TYR A N 1
ATOM 729 C CA . TYR A 1 94 ? -36.052 7.937 -10.905 1.00 64.47 90 TYR A CA 1
ATOM 730 C C . TYR A 1 94 ? -36.269 8.005 -12.409 1.00 63.29 90 TYR A C 1
ATOM 731 O O . TYR A 1 94 ? -36.529 6.986 -13.057 1.00 62.41 90 TYR A O 1
ATOM 740 N N . TYR A 1 95 ? -36.163 9.211 -12.953 1.00 62.98 91 TYR A N 1
ATOM 741 C CA . TYR A 1 95 ? -36.402 9.484 -14.359 1.00 61.98 91 TYR A CA 1
ATOM 742 C C . TYR A 1 95 ? -35.163 10.099 -14.984 1.00 63.66 91 TYR A C 1
ATOM 743 O O . TYR A 1 95 ? -34.556 11.014 -14.415 1.00 60.51 91 TYR A O 1
ATOM 752 N N . CYS A 1 96 ? -34.802 9.617 -16.162 1.00 64.63 92 CYS A N 1
ATOM 753 C CA . CYS A 1 96 ? -33.966 10.403 -17.049 1.00 64.73 92 CYS A CA 1
ATOM 754 C C . CYS A 1 96 ? -34.869 11.146 -18.023 1.00 62.86 92 CYS A C 1
ATOM 755 O O . CYS A 1 96 ? -36.019 10.761 -18.248 1.00 63.53 92 CYS A O 1
ATOM 758 N N . SER A 1 97 ? -34.349 12.228 -18.587 1.00 60.51 93 SER A N 1
ATOM 759 C CA . SER A 1 97 ? -35.187 13.042 -19.449 1.00 62.40 93 SER A CA 1
ATOM 760 C C . SER A 1 97 ? -34.323 14.059 -20.176 1.00 68.94 93 SER A C 1
ATOM 761 O O . SER A 1 97 ? -33.263 14.464 -19.682 1.00 68.89 93 SER A O 1
ATOM 764 N N . ARG A 1 98 ? -34.796 14.464 -21.351 1.00 67.83 94 ARG A N 1
ATOM 765 C CA . ARG A 1 98 ? -34.060 15.371 -22.215 1.00 67.15 94 ARG A CA 1
ATOM 766 C C . ARG A 1 98 ? -34.729 16.731 -22.221 1.00 69.82 94 ARG A C 1
ATOM 767 O O . ARG A 1 98 ? -35.834 16.864 -22.765 1.00 72.42 94 ARG A O 1
ATOM 775 N N . PRO A 1 99 ? -34.131 17.761 -21.640 1.00 70.54 95 PRO A N 1
ATOM 776 C CA . PRO A 1 99 ? -34.581 19.121 -21.948 1.00 72.37 95 PRO A CA 1
ATOM 777 C C . PRO A 1 99 ? -34.156 19.481 -23.362 1.00 76.10 95 PRO A C 1
ATOM 778 O O . PRO A 1 99 ? -33.137 19.003 -23.864 1.00 82.20 95 PRO A O 1
ATOM 782 N N . TYR A 1 100 ? -34.955 20.316 -24.019 1.00 76.90 96 TYR A N 1
ATOM 783 C CA . TYR A 1 100 ? -34.700 20.667 -25.411 1.00 80.37 96 TYR A CA 1
ATOM 784 C C . TYR A 1 100 ? -34.615 22.179 -25.553 1.00 82.64 96 TYR A C 1
ATOM 785 O O . TYR A 1 100 ? -35.482 22.905 -25.056 1.00 75.46 96 TYR A O 1
ATOM 794 N N . TYR A 1 101 ? -33.571 22.645 -26.244 1.00 88.45 97 TYR A N 1
ATOM 795 C CA . TYR A 1 101 ? -33.313 24.080 -26.330 1.00 87.33 97 TYR A CA 1
ATOM 796 C C . TYR A 1 101 ? -34.411 24.809 -27.097 1.00 85.16 97 TYR A C 1
ATOM 797 O O . TYR A 1 101 ? -34.688 25.979 -26.811 1.00 81.86 97 TYR A O 1
ATOM 806 N N . ARG A 1 102 ? -35.035 24.146 -28.076 1.00 88.36 98 ARG A N 1
ATOM 807 C CA . ARG A 1 102 ? -36.073 24.795 -28.873 1.00 90.53 98 ARG A CA 1
ATOM 808 C C . ARG A 1 102 ? -37.267 25.195 -28.015 1.00 89.07 98 ARG A C 1
ATOM 809 O O . ARG A 1 102 ? -37.954 26.175 -28.324 1.00 108.45 98 ARG A O 1
ATOM 817 N N . TYR A 1 103 ? -37.518 24.462 -26.928 1.00 85.06 99 TYR A N 1
ATOM 818 C CA . TYR A 1 103 ? -38.575 24.769 -25.973 1.00 77.81 99 TYR A CA 1
ATOM 819 C C . TYR A 1 103 ? -38.045 25.498 -24.742 1.00 76.94 99 TYR A C 1
ATOM 820 O O . TYR A 1 103 ? -38.671 25.440 -23.679 1.00 75.97 99 TYR A O 1
ATOM 829 N N . ASP A 1 104 ? -36.906 26.178 -24.871 1.00 79.32 100 ASP A N 1
ATOM 830 C CA . ASP A 1 104 ? -36.212 26.807 -23.746 1.00 78.72 100 ASP A CA 1
ATOM 831 C C . ASP A 1 104 ? -35.965 25.817 -22.607 1.00 74.02 100 ASP A C 1
ATOM 832 O O . ASP A 1 104 ? -36.007 26.170 -21.427 1.00 69.21 100 ASP A O 1
ATOM 837 N N . TYR A 1 105 A -35.693 24.566 -22.979 1.00 73.20 100 TYR A N 1
ATOM 838 C CA . TYR A 1 105 A -35.317 23.472 -22.087 1.00 76.36 100 TYR A CA 1
ATOM 839 C C . TYR A 1 105 A -36.492 22.905 -21.302 1.00 76.37 100 TYR A C 1
ATOM 840 O O . TYR A 1 105 A -36.301 22.309 -20.240 1.00 74.65 100 TYR A O 1
ATOM 849 N N . ALA A 1 106 B -37.712 23.071 -21.806 1.00 76.17 100 ALA A N 1
ATOM 850 C CA . ALA A 1 106 B -38.795 22.204 -21.380 1.00 68.18 100 ALA A CA 1
ATOM 851 C C . ALA A 1 106 B -38.448 20.763 -21.732 1.00 66.21 100 ALA A C 1
ATOM 852 O O . ALA A 1 106 B -37.729 20.493 -22.698 1.00 68.12 100 ALA A O 1
ATOM 854 N N . ILE A 1 107 C -38.968 19.832 -20.939 1.00 63.26 100 ILE A N 1
ATOM 855 C CA . ILE A 1 107 C -38.593 18.427 -21.028 1.00 61.06 100 ILE A CA 1
ATOM 856 C C . ILE A 1 107 C -39.606 17.702 -21.904 1.00 64.63 100 ILE A C 1
ATOM 857 O O . ILE A 1 107 C -40.734 17.446 -21.480 1.00 68.78 100 ILE A O 1
ATOM 862 N N . ASP A 1 108 ? -39.191 17.319 -23.108 1.00 68.59 101 ASP A N 1
ATOM 863 C CA . ASP A 1 108 ? -40.104 16.729 -24.077 1.00 69.50 101 ASP A CA 1
ATOM 864 C C . ASP A 1 108 ? -39.981 15.218 -24.200 1.00 73.75 101 ASP A C 1
ATOM 865 O O . ASP A 1 108 ? -40.793 14.610 -24.903 1.00 78.16 101 ASP A O 1
ATOM 870 N N . TYR A 1 109 ? -38.985 14.599 -23.571 1.00 72.16 102 TYR A N 1
ATOM 871 C CA . TYR A 1 109 ? -38.854 13.151 -23.618 1.00 68.31 102 TYR A CA 1
ATOM 872 C C . TYR A 1 109 ? -38.415 12.649 -22.257 1.00 65.60 102 TYR A C 1
ATOM 873 O O . TYR A 1 109 ? -37.556 13.252 -21.608 1.00 65.73 102 TYR A O 1
ATOM 882 N N . TRP A 1 110 ? -39.025 11.553 -21.827 1.00 64.34 103 TRP A N 1
ATOM 883 C CA . TRP A 1 110 ? -38.815 11.004 -20.500 1.00 62.71 103 TRP A CA 1
ATOM 884 C C . TRP A 1 110 ? -38.587 9.507 -20.601 1.00 64.87 103 TRP A C 1
ATOM 885 O O . TRP A 1 110 ? -39.267 8.815 -21.363 1.00 69.15 103 TRP A O 1
ATOM 896 N N . GLY A 1 111 ? -37.630 9.010 -19.830 1.00 67.19 104 GLY A N 1
ATOM 897 C CA . GLY A 1 111 ? -37.528 7.581 -19.638 1.00 69.10 104 GLY A CA 1
ATOM 898 C C . GLY A 1 111 ? -38.763 7.035 -18.955 1.00 69.70 104 GLY A C 1
ATOM 899 O O . GLY A 1 111 ? -39.568 7.775 -18.393 1.00 71.82 104 GLY A O 1
ATOM 900 N N . GLN A 1 112 ? -38.919 5.714 -19.019 1.00 72.00 105 GLN A N 1
ATOM 901 C CA . GLN A 1 112 ? -40.092 5.098 -18.414 1.00 67.95 105 GLN A CA 1
ATOM 902 C C . GLN A 1 112 ? -39.997 5.020 -16.902 1.00 69.45 105 GLN A C 1
ATOM 903 O O . GLN A 1 112 ? -40.930 4.516 -16.269 1.00 71.19 105 GLN A O 1
ATOM 909 N N . GLY A 1 113 ? -38.908 5.501 -16.315 1.00 68.24 106 GLY A N 1
ATOM 910 C CA . GLY A 1 113 ? -38.769 5.561 -14.878 1.00 65.10 106 GLY A CA 1
ATOM 911 C C . GLY A 1 113 ? -38.306 4.249 -14.270 1.00 66.56 106 GLY A C 1
ATOM 912 O O . GLY A 1 113 ? -38.448 3.169 -14.839 1.00 67.71 106 GLY A O 1
ATOM 913 N N . THR A 1 114 ? -37.730 4.362 -13.078 1.00 67.05 107 THR A N 1
ATOM 914 C CA . THR A 1 114 ? -37.343 3.207 -12.280 1.00 67.33 107 THR A CA 1
ATOM 915 C C . THR A 1 114 ? -37.773 3.473 -10.849 1.00 71.51 107 THR A C 1
ATOM 916 O O . THR A 1 114 ? -37.303 4.435 -10.230 1.00 67.60 107 THR A O 1
ATOM 920 N N . THR A 1 115 ? -38.680 2.640 -10.336 1.00 72.64 108 THR A N 1
ATOM 921 C CA . THR A 1 115 ? -39.110 2.747 -8.947 1.00 71.68 108 THR A CA 1
ATOM 922 C C . THR A 1 115 ? -38.073 2.061 -8.069 1.00 74.53 108 THR A C 1
ATOM 923 O O . THR A 1 115 ? -37.816 0.862 -8.223 1.00 81.48 108 THR A O 1
ATOM 927 N N . VAL A 1 116 ? -37.470 2.819 -7.164 1.00 73.62 109 VAL A N 1
ATOM 928 C CA . VAL A 1 116 ? -36.342 2.353 -6.371 1.00 75.87 109 VAL A CA 1
ATOM 929 C C . VAL A 1 116 ? -36.725 2.437 -4.906 1.00 78.46 109 VAL A C 1
ATOM 930 O O . VAL A 1 116 ? -37.020 3.525 -4.393 1.00 80.33 109 VAL A O 1
ATOM 934 N N . THR A 1 117 ? -36.710 1.295 -4.233 1.00 81.93 110 THR A N 1
ATOM 935 C CA . THR A 1 117 ? -37.030 1.215 -2.820 1.00 84.12 110 THR A CA 1
ATOM 936 C C . THR A 1 117 ? -35.751 1.016 -2.016 1.00 85.33 110 THR A C 1
ATOM 937 O O . THR A 1 117 ? -34.790 0.406 -2.490 1.00 87.55 110 THR A O 1
ATOM 941 N N . VAL A 1 118 ? -35.737 1.559 -0.803 1.00 88.43 111 VAL A N 1
ATOM 942 C CA . VAL A 1 118 ? -34.619 1.418 0.122 1.00 91.22 111 VAL A CA 1
ATOM 943 C C . VAL A 1 118 ? -35.123 0.692 1.362 1.00 98.08 111 VAL A C 1
ATOM 944 O O . VAL A 1 118 ? -36.017 1.190 2.058 1.00 98.77 111 VAL A O 1
ATOM 948 N N . CYS A 1 119 ? -34.541 -0.474 1.644 1.00 99.78 112 CYS A N 1
ATOM 949 C CA . CYS A 1 119 ? -35.032 -1.393 2.670 1.00 107.77 112 CYS A CA 1
ATOM 950 C C . CYS A 1 119 ? -34.068 -1.407 3.847 1.00 111.11 112 CYS A C 1
ATOM 951 O O . CYS A 1 119 ? -32.962 -1.944 3.734 1.00 111.62 112 CYS A O 1
ATOM 954 N N . SER A 1 120 ? -34.500 -0.843 4.981 1.00 111.80 113 SER A N 1
ATOM 955 C CA . SER A 1 120 ? -33.673 -0.843 6.187 1.00 116.94 113 SER A CA 1
ATOM 956 C C . SER A 1 120 ? -33.197 -2.251 6.540 1.00 119.99 113 SER A C 1
ATOM 957 O O . SER A 1 120 ? -31.991 -2.503 6.646 1.00 120.67 113 SER A O 1
ATOM 960 N N . GLY A 1 121 ? -34.131 -3.182 6.717 1.00 118.52 114 GLY A N 1
ATOM 961 C CA . GLY A 1 121 ? -33.778 -4.582 6.916 1.00 120.37 114 GLY A CA 1
ATOM 962 C C . GLY A 1 121 ? -33.075 -4.877 8.223 1.00 127.50 114 GLY A C 1
ATOM 963 O O . GLY A 1 121 ? -32.278 -5.822 8.301 1.00 126.43 114 GLY A O 1
ATOM 964 N N . SER A 1 122 ? -33.360 -4.092 9.261 1.00 130.97 115 SER A N 1
ATOM 965 C CA . SER A 1 122 ? -32.696 -4.240 10.558 1.00 134.31 115 SER A CA 1
ATOM 966 C C . SER A 1 122 ? -33.403 -5.316 11.384 1.00 138.37 115 SER A C 1
ATOM 967 O O . SER A 1 122 ? -34.112 -5.045 12.355 1.00 151.68 115 SER A O 1
ATOM 970 N N . ASP A 1 123 ? -33.188 -6.571 10.981 1.00 130.11 116 ASP A N 1
ATOM 971 C CA . ASP A 1 123 ? -33.794 -7.709 11.663 1.00 126.70 116 ASP A CA 1
ATOM 972 C C . ASP A 1 123 ? -32.760 -8.698 12.186 1.00 121.32 116 ASP A C 1
ATOM 973 O O . ASP A 1 123 ? -33.085 -9.871 12.392 1.00 119.42 116 ASP A O 1
ATOM 978 N N . TYR A 1 124 ? -31.521 -8.252 12.399 1.00 122.77 117 TYR A N 1
ATOM 979 C CA . TYR A 1 124 ? -30.526 -9.114 13.027 1.00 121.93 117 TYR A CA 1
ATOM 980 C C . TYR A 1 124 ? -31.055 -9.687 14.333 1.00 116.33 117 TYR A C 1
ATOM 981 O O . TYR A 1 124 ? -31.081 -10.907 14.526 1.00 112.37 117 TYR A O 1
ATOM 990 N N . GLU A 1 125 ? -31.510 -8.813 15.233 1.00 118.11 118 GLU A N 1
ATOM 991 C CA . GLU A 1 125 ? -31.935 -9.251 16.556 1.00 116.37 118 GLU A CA 1
ATOM 992 C C . GLU A 1 125 ? -33.160 -10.157 16.521 1.00 113.04 118 GLU A C 1
ATOM 993 O O . GLU A 1 125 ? -33.370 -10.921 17.468 1.00 112.95 118 GLU A O 1
ATOM 999 N N . PHE A 1 126 ? -33.969 -10.099 15.467 1.00 114.46 119 PHE A N 1
ATOM 1000 C CA . PHE A 1 126 ? -35.142 -10.961 15.419 1.00 110.85 119 PHE A CA 1
ATOM 1001 C C . PHE A 1 126 ? -34.848 -12.291 14.735 1.00 108.37 119 PHE A C 1
ATOM 1002 O O . PHE A 1 126 ? -35.127 -13.354 15.296 1.00 107.22 119 PHE A O 1
ATOM 1010 N N . LEU A 1 127 ? -34.275 -12.246 13.535 1.00 108.53 120 LEU A N 1
ATOM 1011 C CA . LEU A 1 127 ? -34.032 -13.444 12.744 1.00 105.52 120 LEU A CA 1
ATOM 1012 C C . LEU A 1 127 ? -32.870 -14.286 13.258 1.00 108.74 120 LEU A C 1
ATOM 1013 O O . LEU A 1 127 ? -32.546 -15.304 12.634 1.00 107.99 120 LEU A O 1
ATOM 1018 N N . LYS A 1 128 ? -32.235 -13.900 14.369 1.00 112.50 121 LYS A N 1
ATOM 1019 C CA . LYS A 1 128 ? -31.157 -14.723 14.908 1.00 111.14 121 LYS A CA 1
ATOM 1020 C C . LYS A 1 128 ? -31.710 -15.971 15.581 1.00 111.68 121 LYS A C 1
ATOM 1021 O O . LYS A 1 128 ? -31.131 -17.058 15.457 1.00 116.68 121 LYS A O 1
ATOM 1027 N N . SER A 1 129 ? -32.832 -15.842 16.287 1.00 107.75 122 SER A N 1
ATOM 1028 C CA . SER A 1 129 ? -33.493 -16.993 16.901 1.00 106.86 122 SER A CA 1
ATOM 1029 C C . SER A 1 129 ? -34.342 -17.778 15.908 1.00 105.90 122 SER A C 1
ATOM 1030 O O . SER A 1 129 ? -35.467 -18.173 16.221 1.00 103.94 122 SER A O 1
ATOM 1033 N N . TRP A 1 130 ? -33.826 -18.002 14.701 1.00 112.80 123 TRP A N 1
ATOM 1034 C CA . TRP A 1 130 ? -34.468 -18.833 13.693 1.00 106.47 123 TRP A CA 1
ATOM 1035 C C . TRP A 1 130 ? -33.438 -19.795 13.120 1.00 108.46 123 TRP A C 1
ATOM 1036 O O . TRP A 1 130 ? -32.304 -19.401 12.826 1.00 109.03 123 TRP A O 1
ATOM 1047 N N . THR A 1 131 ? -33.826 -21.058 12.975 1.00 105.69 124 THR A N 1
ATOM 1048 C CA . THR A 1 131 ? -33.025 -21.957 12.165 1.00 104.60 124 THR A CA 1
ATOM 1049 C C . THR A 1 131 ? -33.215 -21.620 10.691 1.00 104.06 124 THR A C 1
ATOM 1050 O O . THR A 1 131 ? -34.206 -21.007 10.289 1.00 104.46 124 THR A O 1
ATOM 1054 N N . VAL A 1 132 ? -32.245 -22.032 9.875 1.00 105.31 125 VAL A N 1
ATOM 1055 C CA . VAL A 1 132 ? -32.343 -21.774 8.443 1.00 105.06 125 VAL A CA 1
ATOM 1056 C C . VAL A 1 132 ? -33.581 -22.440 7.858 1.00 105.54 125 VAL A C 1
ATOM 1057 O O . VAL A 1 132 ? -34.150 -21.956 6.871 1.00 104.27 125 VAL A O 1
ATOM 1061 N N . GLU A 1 133 ? -34.026 -23.550 8.456 1.00 111.15 126 GLU A N 1
ATOM 1062 C CA . GLU A 1 133 ? -35.247 -24.206 7.999 1.00 110.76 126 GLU A CA 1
ATOM 1063 C C . GLU A 1 133 ? -36.481 -23.384 8.353 1.00 108.14 126 GLU A C 1
ATOM 1064 O O . GLU A 1 133 ? -37.408 -23.259 7.542 1.00 107.10 126 GLU A O 1
ATOM 1070 N N . ASP A 1 134 ? -36.514 -22.826 9.566 1.00 108.22 127 ASP A N 1
ATOM 1071 C CA . ASP A 1 134 ? -37.583 -21.901 9.927 1.00 101.87 127 ASP A CA 1
ATOM 1072 C C . ASP A 1 134 ? -37.601 -20.694 8.994 1.00 99.23 127 ASP A C 1
ATOM 1073 O O . ASP A 1 134 ? -38.673 -20.220 8.599 1.00 96.16 127 ASP A O 1
ATOM 1078 N N . LEU A 1 135 ? -36.418 -20.191 8.626 1.00 96.63 128 LEU A N 1
ATOM 1079 C CA . LEU A 1 135 ? -36.340 -19.011 7.772 1.00 95.36 128 LEU A CA 1
ATOM 1080 C C . LEU A 1 135 ? -36.865 -19.295 6.371 1.00 97.32 128 LEU A C 1
ATOM 1081 O O . LEU A 1 135 ? -37.474 -18.422 5.740 1.00 96.42 128 LEU A O 1
ATOM 1086 N N . GLN A 1 136 ? -36.640 -20.504 5.860 1.00 96.16 129 GLN A N 1
ATOM 1087 C CA . GLN A 1 136 ? -37.150 -20.817 4.533 1.00 97.78 129 GLN A CA 1
ATOM 1088 C C . GLN A 1 136 ? -38.648 -21.088 4.547 1.00 94.93 129 GLN A C 1
ATOM 1089 O O . GLN A 1 136 ? -39.298 -20.954 3.505 1.00 89.69 129 GLN A O 1
ATOM 1095 N N . LYS A 1 137 ? -39.208 -21.463 5.700 1.00 94.36 130 LYS A N 1
ATOM 1096 C CA . LYS A 1 137 ? -40.657 -21.421 5.856 1.00 92.82 130 LYS A CA 1
ATOM 1097 C C . LYS A 1 137 ? -41.150 -19.982 5.943 1.00 91.72 130 LYS A C 1
ATOM 1098 O O . LYS A 1 137 ? -42.140 -19.619 5.298 1.00 89.85 130 LYS A O 1
ATOM 1104 N N . ARG A 1 138 ? -40.467 -19.147 6.732 1.00 89.17 131 ARG A N 1
ATOM 1105 C CA . ARG A 1 138 ? -40.847 -17.742 6.826 1.00 88.58 131 ARG A CA 1
ATOM 1106 C C . ARG A 1 138 ? -40.783 -17.059 5.464 1.00 91.32 131 ARG A C 1
ATOM 1107 O O . ARG A 1 138 ? -41.644 -16.233 5.136 1.00 89.84 131 ARG A O 1
ATOM 1115 N N . LEU A 1 139 ? -39.777 -17.397 4.652 1.00 91.14 132 LEU A N 1
ATOM 1116 C CA . LEU A 1 139 ? -39.659 -16.790 3.328 1.00 87.70 132 LEU A CA 1
ATOM 1117 C C . LEU A 1 139 ? -40.840 -17.167 2.442 1.00 89.96 132 LEU A C 1
ATOM 1118 O O . LEU A 1 139 ? -41.368 -16.325 1.704 1.00 89.77 132 LEU A O 1
ATOM 1123 N N . LEU A 1 140 ? -41.264 -18.434 2.499 1.00 90.16 133 LEU A N 1
ATOM 1124 C CA . LEU A 1 140 ? -42.430 -18.879 1.741 1.00 86.84 133 LEU A CA 1
ATOM 1125 C C . LEU A 1 140 ? -43.735 -18.412 2.359 1.00 86.41 133 LEU A C 1
ATOM 1126 O O . LEU A 1 140 ? -44.780 -18.509 1.707 1.00 87.15 133 LEU A O 1
ATOM 1131 N N . ALA A 1 141 ? -43.706 -17.934 3.606 1.00 87.30 134 ALA A N 1
ATOM 1132 C CA . ALA A 1 141 ? -44.920 -17.409 4.220 1.00 83.12 134 ALA A CA 1
ATOM 1133 C C . ALA A 1 141 ? -45.393 -16.138 3.530 1.00 82.53 134 ALA A C 1
ATOM 1134 O O . ALA A 1 141 ? -46.589 -15.830 3.543 1.00 82.95 134 ALA A O 1
ATOM 1136 N N . LEU A 1 142 ? -44.477 -15.399 2.912 1.00 82.70 135 LEU A N 1
ATOM 1137 C CA . LEU A 1 142 ? -44.844 -14.145 2.274 1.00 80.48 135 LEU A CA 1
ATOM 1138 C C . LEU A 1 142 ? -45.723 -14.369 1.052 1.00 81.04 135 LEU A C 1
ATOM 1139 O O . LEU A 1 142 ? -46.559 -13.517 0.737 1.00 82.92 135 LEU A O 1
ATOM 1144 N N . ASP A 1 143 ? -45.570 -15.502 0.367 1.00 84.26 136 ASP A N 1
ATOM 1145 C CA . ASP A 1 143 ? -46.302 -15.716 -0.881 1.00 84.44 136 ASP A CA 1
ATOM 1146 C C . ASP A 1 143 ? -47.816 -15.665 -0.712 1.00 83.35 136 ASP A C 1
ATOM 1147 O O . ASP A 1 143 ? -48.466 -14.896 -1.440 1.00 82.72 136 ASP A O 1
ATOM 1152 N N . PRO A 1 144 ? -48.444 -16.434 0.187 1.00 85.20 137 PRO A N 1
ATOM 1153 C CA . PRO A 1 144 ? -49.901 -16.302 0.331 1.00 83.65 137 PRO A CA 1
ATOM 1154 C C . PRO A 1 144 ? -50.314 -14.946 0.866 1.00 81.88 137 PRO A C 1
ATOM 1155 O O . PRO A 1 144 ? -51.423 -14.480 0.574 1.00 83.16 137 PRO A O 1
ATOM 1159 N N . MET A 1 145 ? -49.448 -14.308 1.652 1.00 82.31 138 MET A N 1
ATOM 1160 C CA . MET A 1 145 ? -49.729 -12.974 2.164 1.00 83.02 138 MET A CA 1
ATOM 1161 C C . MET A 1 145 ? -49.807 -11.959 1.029 1.00 82.29 138 MET A C 1
ATOM 1162 O O . MET A 1 145 ? -50.803 -11.237 0.893 1.00 81.34 138 MET A O 1
ATOM 1167 N N . MET A 1 146 ? -48.770 -11.908 0.192 1.00 79.61 139 MET A N 1
ATOM 1168 C CA . MET A 1 146 ? -48.751 -10.970 -0.922 1.00 78.85 139 MET A CA 1
ATOM 1169 C C . MET A 1 146 ? -49.885 -11.237 -1.904 1.00 82.19 139 MET A C 1
ATOM 1170 O O . MET A 1 146 ? -50.512 -10.296 -2.407 1.00 81.95 139 MET A O 1
ATOM 1175 N N . GLU A 1 147 ? -50.152 -12.513 -2.205 1.00 84.00 140 GLU A N 1
ATOM 1176 C CA . GLU A 1 147 ? -51.227 -12.833 -3.140 1.00 82.43 140 GLU A CA 1
ATOM 1177 C C . GLU A 1 147 ? -52.568 -12.358 -2.618 1.00 81.36 140 GLU A C 1
ATOM 1178 O O . GLU A 1 147 ? -53.442 -11.978 -3.405 1.00 84.08 140 GLU A O 1
ATOM 1184 N N . GLN A 1 148 ? -52.751 -12.377 -1.298 1.00 80.47 141 GLN A N 1
ATOM 1185 C CA . GLN A 1 148 ? -53.981 -11.858 -0.717 1.00 83.05 141 GLN A CA 1
ATOM 1186 C C . GLN A 1 148 ? -54.139 -10.376 -1.029 1.00 83.09 141 GLN A C 1
ATOM 1187 O O . GLN A 1 148 ? -55.189 -9.940 -1.515 1.00 81.31 141 GLN A O 1
ATOM 1193 N N . GLU A 1 149 ? -53.091 -9.590 -0.772 1.00 80.39 142 GLU A N 1
ATOM 1194 C CA . GLU A 1 149 ? -53.133 -8.166 -1.077 1.00 79.66 142 GLU A CA 1
ATOM 1195 C C . GLU A 1 149 ? -53.422 -7.926 -2.550 1.00 79.34 142 GLU A C 1
ATOM 1196 O O . GLU A 1 149 ? -54.256 -7.080 -2.899 1.00 81.67 142 GLU A O 1
ATOM 1202 N N . ILE A 1 150 ? -52.755 -8.673 -3.430 1.00 73.25 143 ILE A N 1
ATOM 1203 C CA . ILE A 1 150 ? -52.968 -8.492 -4.861 1.00 74.37 143 ILE A CA 1
ATOM 1204 C C . ILE A 1 150 ? -54.408 -8.822 -5.229 1.00 78.89 143 ILE A C 1
ATOM 1205 O O . ILE A 1 150 ? -55.009 -8.174 -6.094 1.00 77.82 143 ILE A O 1
ATOM 1210 N N . GLU A 1 151 ? -54.992 -9.823 -4.568 1.00 82.57 144 GLU A N 1
ATOM 1211 C CA . GLU A 1 151 ? -56.377 -10.166 -4.864 1.00 81.61 144 GLU A CA 1
ATOM 1212 C C . GLU A 1 151 ? -57.338 -9.087 -4.375 1.00 80.26 144 GLU A C 1
ATOM 1213 O O . GLU A 1 151 ? -58.349 -8.818 -5.035 1.00 83.20 144 GLU A O 1
ATOM 1219 N N . GLU A 1 152 ? -57.041 -8.450 -3.238 1.00 77.51 145 GLU A N 1
ATOM 1220 C CA . GLU A 1 152 ? -57.842 -7.307 -2.810 1.00 79.68 145 GLU A CA 1
ATOM 1221 C C . GLU A 1 152 ? -57.809 -6.196 -3.850 1.00 81.97 145 GLU A C 1
ATOM 1222 O O . GLU A 1 152 ? -58.846 -5.599 -4.168 1.00 78.60 145 GLU A O 1
ATOM 1228 N N . ILE A 1 153 ? -56.619 -5.899 -4.384 1.00 78.80 146 ILE A N 1
ATOM 1229 C CA . ILE A 1 153 ? -56.498 -4.905 -5.448 1.00 73.57 146 ILE A CA 1
ATOM 1230 C C . ILE A 1 153 ? -57.364 -5.299 -6.642 1.00 78.98 146 ILE A C 1
ATOM 1231 O O . ILE A 1 153 ? -58.167 -4.498 -7.141 1.00 80.71 146 ILE A O 1
ATOM 1236 N N . ARG A 1 154 ? -57.230 -6.549 -7.105 1.00 78.57 147 ARG A N 1
ATOM 1237 C CA . ARG A 1 154 ? -57.953 -6.986 -8.300 1.00 81.58 147 ARG A CA 1
ATOM 1238 C C . ARG A 1 154 ? -59.462 -6.904 -8.111 1.00 83.44 147 ARG A C 1
ATOM 1239 O O . ARG A 1 154 ? -60.195 -6.565 -9.048 1.00 79.14 147 ARG A O 1
ATOM 1247 N N . GLN A 1 155 ? -59.946 -7.228 -6.910 1.00 85.33 148 GLN A N 1
ATOM 1248 C CA . GLN A 1 155 ? -61.382 -7.195 -6.662 1.00 88.71 148 GLN A CA 1
ATOM 1249 C C . GLN A 1 155 ? -61.888 -5.771 -6.483 1.00 86.20 148 GLN A C 1
ATOM 1250 O O . GLN A 1 155 ? -63.022 -5.466 -6.872 1.00 83.10 148 GLN A O 1
ATOM 1256 N N . LYS A 1 156 ? -61.056 -4.895 -5.911 1.00 84.69 149 LYS A N 1
ATOM 1257 C CA . LYS A 1 156 ? -61.415 -3.488 -5.781 1.00 78.50 149 LYS A CA 1
ATOM 1258 C C . LYS A 1 156 ? -61.726 -2.872 -7.140 1.00 78.62 149 LYS A C 1
ATOM 1259 O O . LYS A 1 156 ? -62.679 -2.097 -7.279 1.00 75.53 149 LYS A O 1
ATOM 1265 N N . TYR A 1 157 ? -60.936 -3.214 -8.158 1.00 81.26 150 TYR A N 1
ATOM 1266 C CA . TYR A 1 157 ? -61.184 -2.719 -9.505 1.00 77.48 150 TYR A CA 1
ATOM 1267 C C . TYR A 1 157 ? -62.235 -3.540 -10.234 1.00 79.64 150 TYR A C 1
ATOM 1268 O O . TYR A 1 157 ? -62.755 -3.084 -11.255 1.00 81.26 150 TYR A O 1
ATOM 1277 N N . GLN A 1 158 ? -62.546 -4.743 -9.740 1.00 87.10 151 GLN A N 1
ATOM 1278 C CA . GLN A 1 158 ? -63.709 -5.474 -10.236 1.00 93.17 151 GLN A CA 1
ATOM 1279 C C . GLN A 1 158 ? -64.996 -4.733 -9.899 1.00 94.18 151 GLN A C 1
ATOM 1280 O O . GLN A 1 158 ? -65.911 -4.646 -10.726 1.00 88.78 151 GLN A O 1
ATOM 1286 N N . SER A 1 159 ? -65.081 -4.191 -8.685 1.00 89.39 152 SER A N 1
ATOM 1287 C CA . SER A 1 159 ? -66.220 -3.360 -8.329 1.00 84.10 152 SER A CA 1
ATOM 1288 C C . SER A 1 159 ? -66.135 -1.985 -8.982 1.00 83.28 152 SER A C 1
ATOM 1289 O O . SER A 1 159 ? -67.138 -1.489 -9.505 1.00 85.39 152 SER A O 1
ATOM 1292 N N . LYS A 1 160 ? -64.946 -1.364 -8.977 1.00 83.13 153 LYS A N 1
ATOM 1293 C CA . LYS A 1 160 ? -64.808 0.001 -9.484 1.00 77.81 153 LYS A CA 1
ATOM 1294 C C . LYS A 1 160 ? -65.173 0.109 -10.957 1.00 77.90 153 LYS A C 1
ATOM 1295 O O . LYS A 1 160 ? -65.568 1.187 -11.414 1.00 81.02 153 LYS A O 1
ATOM 1301 N N . ARG A 1 161 ? -65.051 -0.977 -11.719 1.00 74.47 154 ARG A N 1
ATOM 1302 C CA . ARG A 1 161 ? -65.414 -0.933 -13.128 1.00 74.27 154 ARG A CA 1
ATOM 1303 C C . ARG A 1 161 ? -66.826 -1.427 -13.400 1.00 79.48 154 ARG A C 1
ATOM 1304 O O . ARG A 1 161 ? -67.346 -1.174 -14.494 1.00 78.72 154 ARG A O 1
ATOM 1312 N N . GLN A 1 162 ? -67.453 -2.122 -12.446 1.00 83.01 155 GLN A N 1
ATOM 1313 C CA . GLN A 1 162 ? -68.800 -2.644 -12.673 1.00 83.32 155 GLN A CA 1
ATOM 1314 C C . GLN A 1 162 ? -69.791 -1.571 -13.111 1.00 80.37 155 GLN A C 1
ATOM 1315 O O . GLN A 1 162 ? -70.499 -1.797 -14.108 1.00 80.63 155 GLN A O 1
ATOM 1321 N N . PRO A 1 163 ? -69.898 -0.409 -12.450 1.00 71.00 156 PRO A N 1
ATOM 1322 C CA . PRO A 1 163 ? -70.799 0.631 -12.973 1.00 72.69 156 PRO A CA 1
ATOM 1323 C C . PRO A 1 163 ? -70.522 0.997 -14.420 1.00 80.55 156 PRO A C 1
ATOM 1324 O O . PRO A 1 163 ? -71.460 1.326 -15.161 1.00 84.34 156 PRO A O 1
ATOM 1328 N N . ILE A 1 164 ? -69.259 0.934 -14.847 1.00 79.57 157 ILE A N 1
ATOM 1329 C CA . ILE A 1 164 ? -68.908 1.289 -16.219 1.00 80.92 157 ILE A CA 1
ATOM 1330 C C . ILE A 1 164 ? -69.461 0.257 -17.193 1.00 80.97 157 ILE A C 1
ATOM 1331 O O . ILE A 1 164 ? -70.078 0.602 -18.207 1.00 82.62 157 ILE A O 1
ATOM 1336 N N . LEU A 1 165 ? -69.251 -1.025 -16.897 1.00 83.31 158 LEU A N 1
ATOM 1337 C CA . LEU A 1 165 ? -69.782 -2.075 -17.758 1.00 88.64 158 LEU A CA 1
ATOM 1338 C C . LEU A 1 165 ? -71.305 -2.035 -17.802 1.00 88.08 158 LEU A C 1
ATOM 1339 O O . LEU A 1 165 ? -71.909 -2.149 -18.876 1.00 87.49 158 LEU A O 1
ATOM 1344 N N . ASP A 1 166 ? -71.945 -1.863 -16.646 1.00 87.17 159 ASP A N 1
ATOM 1345 C CA . ASP A 1 166 ? -73.392 -1.685 -16.638 1.00 88.33 159 ASP A CA 1
ATOM 1346 C C . ASP A 1 166 ? -73.803 -0.529 -17.540 1.00 92.49 159 ASP A C 1
ATOM 1347 O O . ASP A 1 166 ? -74.754 -0.651 -18.323 1.00 95.47 159 ASP A O 1
ATOM 1352 N N . ALA A 1 167 ? -73.073 0.589 -17.471 1.00 88.33 160 ALA A N 1
ATOM 1353 C CA . ALA A 1 167 ? -73.438 1.761 -18.258 1.00 87.43 160 ALA A CA 1
ATOM 1354 C C . ALA A 1 167 ? -73.215 1.540 -19.751 1.00 89.88 160 ALA A C 1
ATOM 1355 O O . ALA A 1 167 ? -73.889 2.172 -20.573 1.00 91.55 160 ALA A O 1
ATOM 1357 N N . ILE A 1 168 ? -72.288 0.654 -20.125 1.00 88.86 161 ILE A N 1
ATOM 1358 C CA . ILE A 1 168 ? -72.076 0.361 -21.540 1.00 91.08 161 ILE A CA 1
ATOM 1359 C C . ILE A 1 168 ? -73.218 -0.488 -22.085 1.00 92.24 161 ILE A C 1
ATOM 1360 O O . ILE A 1 168 ? -73.748 -0.217 -23.170 1.00 90.35 161 ILE A O 1
ATOM 1365 N N . GLU A 1 169 ? -73.598 -1.539 -21.351 1.00 94.91 162 GLU A N 1
ATOM 1366 C CA . GLU A 1 169 ? -74.678 -2.421 -21.790 1.00 102.55 162 GLU A CA 1
ATOM 1367 C C . GLU A 1 169 ? -75.927 -1.629 -22.154 1.00 100.97 162 GLU A C 1
ATOM 1368 O O . GLU A 1 169 ? -76.512 -1.829 -23.228 1.00 102.73 162 GLU A O 1
ATOM 1374 N N . ALA A 1 170 ? -76.343 -0.722 -21.275 1.00 94.12 163 ALA A N 1
ATOM 1375 C CA . ALA A 1 170 ? -77.451 0.176 -21.555 1.00 87.06 163 ALA A CA 1
ATOM 1376 C C . ALA A 1 170 ? -77.196 0.943 -22.849 1.00 84.58 163 ALA A C 1
ATOM 1377 O O . ALA A 1 170 ? -77.768 2.003 -23.076 1.00 84.22 163 ALA A O 1
ATOM 1379 N N . MET B 2 1 ? -31.006 30.515 -3.478 1.00 118.51 0 MET B N 1
ATOM 1380 C CA . MET B 2 1 ? -32.431 30.807 -3.370 1.00 117.70 0 MET B CA 1
ATOM 1381 C C . MET B 2 1 ? -33.208 30.150 -4.507 1.00 113.15 0 MET B C 1
ATOM 1382 O O . MET B 2 1 ? -33.282 30.697 -5.610 1.00 110.81 0 MET B O 1
ATOM 1387 N N . ASP B 2 2 ? -33.783 28.979 -4.236 1.00 105.57 1 ASP B N 1
ATOM 1388 C CA . ASP B 2 2 ? -34.517 28.240 -5.252 1.00 95.13 1 ASP B CA 1
ATOM 1389 C C . ASP B 2 2 ? -35.896 28.843 -5.480 1.00 88.69 1 ASP B C 1
ATOM 1390 O O . ASP B 2 2 ? -36.495 29.442 -4.583 1.00 93.94 1 ASP B O 1
ATOM 1395 N N . ILE B 2 3 ? -36.403 28.667 -6.695 1.00 83.72 2 ILE B N 1
ATOM 1396 C CA . ILE B 2 3 ? -37.701 29.202 -7.088 1.00 84.00 2 ILE B CA 1
ATOM 1397 C C . ILE B 2 3 ? -38.775 28.175 -6.730 1.00 77.71 2 ILE B C 1
ATOM 1398 O O . ILE B 2 3 ? -38.903 27.138 -7.384 1.00 73.07 2 ILE B O 1
ATOM 1403 N N . GLU B 2 4 ? -39.553 28.468 -5.691 1.00 76.13 3 GLU B N 1
ATOM 1404 C CA . GLU B 2 4 ? -40.651 27.599 -5.288 1.00 79.39 3 GLU B CA 1
ATOM 1405 C C . GLU B 2 4 ? -41.873 27.824 -6.170 1.00 79.96 3 GLU B C 1
ATOM 1406 O O . GLU B 2 4 ? -42.336 28.958 -6.335 1.00 78.88 3 GLU B O 1
ATOM 1412 N N . LEU B 2 5 ? -42.412 26.741 -6.715 1.00 75.25 4 LEU B N 1
ATOM 1413 C CA . LEU B 2 5 ? -43.638 26.780 -7.498 1.00 71.21 4 LEU B CA 1
ATOM 1414 C C . LEU B 2 5 ? -44.755 26.164 -6.668 1.00 72.49 4 LEU B C 1
ATOM 1415 O O . LEU B 2 5 ? -44.631 25.024 -6.207 1.00 75.19 4 LEU B O 1
ATOM 1420 N N . THR B 2 6 ? -45.835 26.919 -6.473 1.00 73.21 5 THR B N 1
ATOM 1421 C CA . THR B 2 6 ? -46.981 26.495 -5.677 1.00 72.03 5 THR B CA 1
ATOM 1422 C C . THR B 2 6 ? -48.204 26.367 -6.573 1.00 72.47 5 THR B C 1
ATOM 1423 O O . THR B 2 6 ? -48.530 27.294 -7.320 1.00 74.00 5 THR B O 1
ATOM 1427 N N . GLN B 2 7 ? -48.885 25.230 -6.485 1.00 73.91 6 GLN B N 1
ATOM 1428 C CA . GLN B 2 7 ? -50.005 24.916 -7.363 1.00 75.38 6 GLN B CA 1
ATOM 1429 C C . GLN B 2 7 ? -51.290 24.816 -6.556 1.00 75.63 6 GLN B C 1
ATOM 1430 O O . GLN B 2 7 ? -51.393 23.992 -5.639 1.00 73.24 6 GLN B O 1
ATOM 1436 N N . SER B 2 8 ? -52.268 25.647 -6.904 1.00 75.93 7 SER B N 1
ATOM 1437 C CA . SER B 2 8 ? -53.550 25.545 -6.243 1.00 81.26 7 SER B CA 1
ATOM 1438 C C . SER B 2 8 ? -54.646 25.254 -7.261 1.00 80.41 7 SER B C 1
ATOM 1439 O O . SER B 2 8 ? -54.576 25.719 -8.405 1.00 77.20 7 SER B O 1
ATOM 1442 N N . PRO B 2 9 ? -55.636 24.431 -6.897 1.00 76.02 8 PRO B N 1
ATOM 1443 C CA . PRO B 2 9 ? -55.581 23.672 -5.642 1.00 79.51 8 PRO B CA 1
ATOM 1444 C C . PRO B 2 9 ? -54.708 22.435 -5.810 1.00 79.89 8 PRO B C 1
ATOM 1445 O O . PRO B 2 9 ? -54.371 22.105 -6.947 1.00 82.89 8 PRO B O 1
ATOM 1449 N N . ALA B 2 10 ? -54.335 21.767 -4.715 1.00 81.70 9 ALA B N 1
ATOM 1450 C CA . ALA B 2 10 ? -53.567 20.532 -4.851 1.00 74.05 9 ALA B CA 1
ATOM 1451 C C . ALA B 2 10 ? -54.408 19.437 -5.489 1.00 77.69 9 ALA B C 1
ATOM 1452 O O . ALA B 2 10 ? -53.892 18.615 -6.256 1.00 78.02 9 ALA B O 1
ATOM 1454 N N . ILE B 2 11 ? -55.704 19.402 -5.178 1.00 75.73 10 ILE B N 1
ATOM 1455 C CA . ILE B 2 11 ? -56.639 18.486 -5.816 1.00 76.89 10 ILE B CA 1
ATOM 1456 C C . ILE B 2 11 ? -57.895 19.260 -6.171 1.00 77.80 10 ILE B C 1
ATOM 1457 O O . ILE B 2 11 ? -58.294 20.189 -5.464 1.00 80.97 10 ILE B O 1
ATOM 1462 N N . MET B 2 12 ? -58.518 18.873 -7.282 1.00 75.07 11 MET B N 1
ATOM 1463 C CA . MET B 2 12 ? -59.801 19.438 -7.653 1.00 79.38 11 MET B CA 1
ATOM 1464 C C . MET B 2 12 ? -60.574 18.435 -8.495 1.00 79.11 11 MET B C 1
ATOM 1465 O O . MET B 2 12 ? -60.016 17.784 -9.385 1.00 72.08 11 MET B O 1
ATOM 1470 N N . SER B 2 13 ? -61.860 18.312 -8.183 1.00 84.77 12 SER B N 1
ATOM 1471 C CA . SER B 2 13 ? -62.771 17.429 -8.893 1.00 82.99 12 SER B CA 1
ATOM 1472 C C . SER B 2 13 ? -63.707 18.262 -9.755 1.00 79.17 12 SER B C 1
ATOM 1473 O O . SER B 2 13 ? -64.201 19.308 -9.331 1.00 83.42 12 SER B O 1
ATOM 1476 N N . ALA B 2 14 ? -63.921 17.807 -10.977 1.00 74.00 13 ALA B N 1
ATOM 1477 C CA . ALA B 2 14 ? -64.705 18.547 -11.944 1.00 75.53 13 ALA B CA 1
ATOM 1478 C C . ALA B 2 14 ? -65.580 17.571 -12.708 1.00 80.37 13 ALA B C 1
ATOM 1479 O O . ALA B 2 14 ? -65.206 16.414 -12.914 1.00 78.81 13 ALA B O 1
ATOM 1481 N N . SER B 2 15 ? -66.756 18.031 -13.107 1.00 76.06 14 SER B N 1
ATOM 1482 C CA . SER B 2 15 ? -67.611 17.212 -13.947 1.00 80.30 14 SER B CA 1
ATOM 1483 C C . SER B 2 15 ? -67.298 17.515 -15.401 1.00 74.95 14 SER B C 1
ATOM 1484 O O . SER B 2 15 ? -66.898 18.633 -15.741 1.00 74.33 14 SER B O 1
ATOM 1487 N N . LEU B 2 16 ? -67.450 16.496 -16.251 1.00 66.08 15 LEU B N 1
ATOM 1488 C CA . LEU B 2 16 ? -67.225 16.668 -17.680 1.00 68.52 15 LEU B CA 1
ATOM 1489 C C . LEU B 2 16 ? -67.941 17.917 -18.187 1.00 74.48 15 LEU B C 1
ATOM 1490 O O . LEU B 2 16 ? -68.918 18.387 -17.595 1.00 75.07 15 LEU B O 1
ATOM 1495 N N . GLY B 2 17 ? -67.429 18.480 -19.280 1.00 71.20 16 GLY B N 1
ATOM 1496 C CA . GLY B 2 17 ? -68.020 19.659 -19.871 1.00 67.55 16 GLY B CA 1
ATOM 1497 C C . GLY B 2 17 ? -67.754 20.950 -19.135 1.00 64.68 16 GLY B C 1
ATOM 1498 O O . GLY B 2 17 ? -67.937 22.026 -19.715 1.00 71.89 16 GLY B O 1
ATOM 1499 N N . GLU B 2 18 ? -67.320 20.888 -17.883 1.00 64.58 17 GLU B N 1
ATOM 1500 C CA . GLU B 2 18 ? -66.954 22.092 -17.155 1.00 67.35 17 GLU B CA 1
ATOM 1501 C C . GLU B 2 18 ? -65.699 22.737 -17.741 1.00 71.11 17 GLU B C 1
ATOM 1502 O O . GLU B 2 18 ? -64.957 22.145 -18.535 1.00 69.31 17 GLU B O 1
ATOM 1508 N N . GLN B 2 19 ? -65.456 23.969 -17.304 1.00 71.20 18 GLN B N 1
ATOM 1509 C CA . GLN B 2 19 ? -64.245 24.709 -17.619 1.00 68.62 18 GLN B CA 1
ATOM 1510 C C . GLN B 2 19 ? -63.464 24.902 -16.331 1.00 70.41 18 GLN B C 1
ATOM 1511 O O . GLN B 2 19 ? -63.991 25.452 -15.358 1.00 70.64 18 GLN B O 1
ATOM 1517 N N . VAL B 2 20 ? -62.211 24.456 -16.334 1.00 69.68 19 VAL B N 1
ATOM 1518 C CA . VAL B 2 20 ? -61.402 24.322 -15.132 1.00 67.28 19 VAL B CA 1
ATOM 1519 C C . VAL B 2 20 ? -60.102 25.092 -15.320 1.00 66.89 19 VAL B C 1
ATOM 1520 O O . VAL B 2 20 ? -59.493 25.046 -16.394 1.00 67.90 19 VAL B O 1
ATOM 1524 N N . THR B 2 21 ? -59.681 25.811 -14.283 1.00 63.87 20 THR B N 1
ATOM 1525 C CA . THR B 2 21 ? -58.485 26.643 -14.340 1.00 63.52 20 THR B CA 1
ATOM 1526 C C . THR B 2 21 ? -57.660 26.414 -13.082 1.00 68.04 20 THR B C 1
ATOM 1527 O O . THR B 2 21 ? -58.097 26.753 -11.979 1.00 70.52 20 THR B O 1
ATOM 1531 N N . MET B 2 22 ? -56.473 25.840 -13.252 1.00 68.45 21 MET B N 1
ATOM 1532 C CA . MET B 2 22 ? -55.527 25.599 -12.174 1.00 66.03 21 MET B CA 1
ATOM 1533 C C . MET B 2 22 ? -54.376 26.585 -12.298 1.00 68.32 21 MET B C 1
ATOM 1534 O O . MET B 2 22 ? -54.040 27.027 -13.399 1.00 67.97 21 MET B O 1
ATOM 1539 N N . THR B 2 23 ? -53.772 26.933 -11.166 1.00 68.02 22 THR B N 1
ATOM 1540 C CA . THR B 2 23 ? -52.794 28.006 -11.157 1.00 71.52 22 THR B CA 1
ATOM 1541 C C . THR B 2 23 ? -51.464 27.560 -10.560 1.00 75.07 22 THR B C 1
ATOM 1542 O O . THR B 2 23 ? -51.371 26.557 -9.845 1.00 77.34 22 THR B O 1
ATOM 1546 N N . CYS B 2 24 ? -50.435 28.343 -10.881 1.00 72.97 23 CYS B N 1
ATOM 1547 C CA . CYS B 2 24 ? -49.055 28.123 -10.466 1.00 78.81 23 CYS B CA 1
ATOM 1548 C C . CYS B 2 24 ? -48.480 29.493 -10.140 1.00 76.91 23 CYS B C 1
ATOM 1549 O O . CYS B 2 24 ? -48.623 30.423 -10.940 1.00 77.82 23 CYS B O 1
ATOM 1552 N N . THR B 2 25 ? -47.884 29.639 -8.956 1.00 76.10 24 THR B N 1
ATOM 1553 C CA . THR B 2 25 ? -47.350 30.926 -8.516 1.00 79.48 24 THR B CA 1
ATOM 1554 C C . THR B 2 25 ? -45.924 30.738 -8.026 1.00 76.63 24 THR B C 1
ATOM 1555 O O . THR B 2 25 ? -45.671 29.934 -7.123 1.00 77.17 24 THR B O 1
ATOM 1559 N N . ALA B 2 26 ? -45.000 31.482 -8.617 1.00 80.31 25 ALA B N 1
ATOM 1560 C CA . ALA B 2 26 ? -43.591 31.384 -8.286 1.00 81.13 25 ALA B CA 1
ATOM 1561 C C . ALA B 2 26 ? -43.251 32.326 -7.143 1.00 83.41 25 ALA B C 1
ATOM 1562 O O . ALA B 2 26 ? -43.954 33.306 -6.880 1.00 85.42 25 ALA B O 1
ATOM 1564 N N . SER B 2 27 ? -42.153 32.009 -6.455 1.00 84.73 26 SER B N 1
ATOM 1565 C CA . SER B 2 27 ? -41.663 32.873 -5.390 1.00 83.37 26 SER B CA 1
ATOM 1566 C C . SER B 2 27 ? -41.003 34.132 -5.933 1.00 87.42 26 SER B C 1
ATOM 1567 O O . SER B 2 27 ? -40.911 35.132 -5.213 1.00 91.12 26 SER B O 1
ATOM 1570 N N . SER B 2 28 ? -40.541 34.102 -7.178 1.00 85.34 27 SER B N 1
ATOM 1571 C CA . SER B 2 28 ? -39.937 35.262 -7.810 1.00 88.75 27 SER B CA 1
ATOM 1572 C C . SER B 2 28 ? -40.249 35.195 -9.297 1.00 89.64 27 SER B C 1
ATOM 1573 O O . SER B 2 28 ? -40.674 34.158 -9.812 1.00 89.24 27 SER B O 1
ATOM 1576 N N . SER B 2 29 ? -40.044 36.315 -9.989 1.00 89.41 28 SER B N 1
ATOM 1577 C CA . SER B 2 29 ? -40.407 36.380 -11.398 1.00 90.27 28 SER B CA 1
ATOM 1578 C C . SER B 2 29 ? -39.638 35.340 -12.207 1.00 89.31 28 SER B C 1
ATOM 1579 O O . SER B 2 29 ? -38.482 35.023 -11.919 1.00 90.55 28 SER B O 1
ATOM 1582 N N . VAL B 2 30 ? -40.321 34.770 -13.191 1.00 85.73 29 VAL B N 1
ATOM 1583 C CA . VAL B 2 30 ? -39.734 33.901 -14.198 1.00 82.43 29 VAL B CA 1
ATOM 1584 C C . VAL B 2 30 ? -40.297 34.351 -15.532 1.00 85.27 29 VAL B C 1
ATOM 1585 O O . VAL B 2 30 ? -41.513 34.519 -15.665 1.00 88.18 29 VAL B O 1
ATOM 1589 N N . SER B 2 31 ? -39.426 34.575 -16.505 1.00 88.58 30 SER B N 1
ATOM 1590 C CA . SER B 2 31 ? -39.914 34.969 -17.815 1.00 92.63 30 SER B CA 1
ATOM 1591 C C . SER B 2 31 ? -40.798 33.870 -18.397 1.00 89.07 30 SER B C 1
ATOM 1592 O O . SER B 2 31 ? -40.566 32.675 -18.190 1.00 81.39 30 SER B O 1
ATOM 1595 N N . SER B 2 32 A -41.826 34.302 -19.134 1.00 90.54 30 SER B N 1
ATOM 1596 C CA . SER B 2 32 A -42.865 33.398 -19.612 1.00 85.00 30 SER B CA 1
ATOM 1597 C C . SER B 2 32 A -42.305 32.250 -20.439 1.00 80.38 30 SER B C 1
ATOM 1598 O O . SER B 2 32 A -42.919 31.180 -20.504 1.00 78.56 30 SER B O 1
ATOM 1601 N N . SER B 2 33 ? -41.161 32.444 -21.089 1.00 80.24 31 SER B N 1
ATOM 1602 C CA . SER B 2 33 ? -40.676 31.397 -21.977 1.00 81.58 31 SER B CA 1
ATOM 1603 C C . SER B 2 33 ? -40.101 30.205 -21.225 1.00 76.48 31 SER B C 1
ATOM 1604 O O . SER B 2 33 ? -39.819 29.179 -21.853 1.00 73.19 31 SER B O 1
ATOM 1607 N N . TYR B 2 34 ? -39.949 30.298 -19.905 1.00 75.03 32 TYR B N 1
ATOM 1608 C CA . TYR B 2 34 ? -39.369 29.220 -19.119 1.00 78.69 32 TYR B CA 1
ATOM 1609 C C . TYR B 2 34 ? -40.371 28.508 -18.216 1.00 74.33 32 TYR B C 1
ATOM 1610 O O . TYR B 2 34 ? -40.005 27.517 -17.575 1.00 71.42 32 TYR B O 1
ATOM 1619 N N . LEU B 2 35 ? -41.617 28.973 -18.155 1.00 76.43 33 LEU B N 1
ATOM 1620 C CA . LEU B 2 35 ? -42.677 28.305 -17.410 1.00 67.16 33 LEU B CA 1
ATOM 1621 C C . LEU B 2 35 ? -43.331 27.257 -18.303 1.00 66.52 33 LEU B C 1
ATOM 1622 O O . LEU B 2 35 ? -43.766 27.574 -19.412 1.00 71.02 33 LEU B O 1
ATOM 1627 N N . HIS B 2 36 ? -43.390 26.011 -17.828 1.00 65.33 34 HIS B N 1
ATOM 1628 C CA . HIS B 2 36 ? -43.934 24.894 -18.593 1.00 61.36 34 HIS B CA 1
ATOM 1629 C C . HIS B 2 36 ? -44.949 24.115 -17.763 1.00 60.79 34 HIS B C 1
ATOM 1630 O O . HIS B 2 36 ? -45.056 24.289 -16.546 1.00 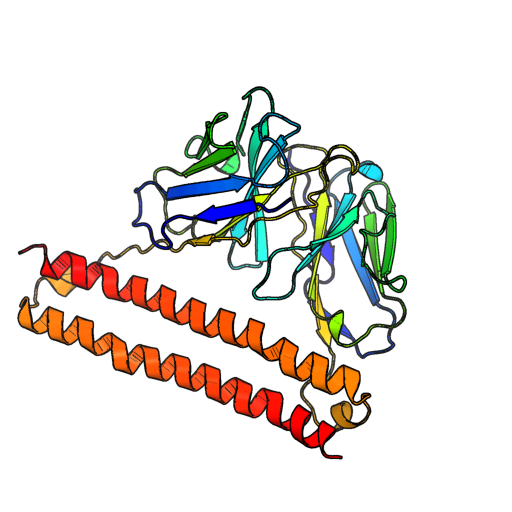59.43 34 HIS B O 1
ATOM 1637 N N . TRP B 2 37 ? -45.676 23.221 -18.446 1.00 60.05 35 TRP B N 1
ATOM 1638 C CA . TRP B 2 37 ? -46.721 22.395 -17.851 1.00 56.28 35 TRP B CA 1
ATOM 1639 C C . TRP B 2 37 ? -46.608 20.965 -18.353 1.00 54.79 35 TRP B C 1
ATOM 1640 O O . TRP B 2 37 ? -46.460 20.732 -19.557 1.00 54.67 35 TRP B O 1
ATOM 1651 N N . TYR B 2 38 ? -46.721 20.009 -17.431 1.00 54.77 36 TYR B N 1
ATOM 1652 C CA . TYR B 2 38 ? -46.685 18.589 -17.755 1.00 55.07 36 TYR B CA 1
ATOM 1653 C C . TYR B 2 38 ? -47.939 17.907 -17.233 1.00 58.44 36 TYR B C 1
ATOM 1654 O O . TYR B 2 38 ? -48.504 18.312 -16.212 1.00 58.65 36 TYR B O 1
ATOM 1663 N N . GLN B 2 39 ? -48.355 16.856 -17.935 1.00 51.83 37 GLN B N 1
ATOM 1664 C CA . GLN B 2 39 ? -49.465 16.008 -17.526 1.00 54.28 37 GLN B CA 1
ATOM 1665 C C . GLN B 2 39 ? -48.948 14.612 -17.217 1.00 56.39 37 GLN B C 1
ATOM 1666 O O . GLN B 2 39 ? -48.268 14.013 -18.050 1.00 55.56 37 GLN B O 1
ATOM 1672 N N . GLN B 2 40 ? -49.292 14.077 -16.045 1.00 53.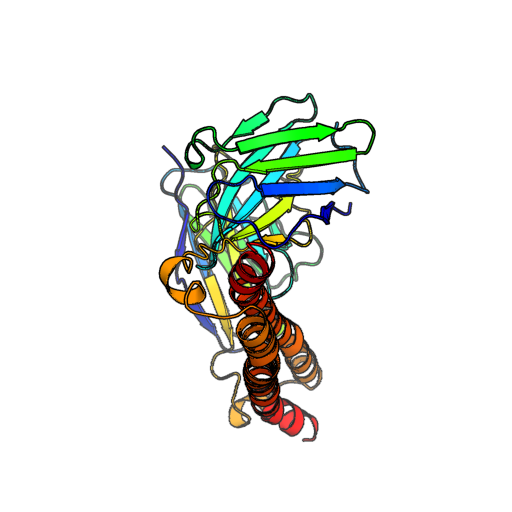84 38 GLN B N 1
ATOM 1673 C CA . GLN B 2 40 ? -48.943 12.698 -15.718 1.00 59.51 38 GLN B CA 1
ATOM 1674 C C . GLN B 2 40 ? -50.178 11.925 -15.265 1.00 64.02 38 GLN B C 1
ATOM 1675 O O . GLN B 2 40 ? -50.814 12.297 -14.275 1.00 65.77 38 GLN B O 1
ATOM 1681 N N . LYS B 2 41 ? -50.550 10.771 -16.065 1.00 58.78 39 LYS B N 1
ATOM 1682 C CA . LYS B 2 41 ? -51.475 9.727 -15.648 1.00 65.38 39 LYS B CA 1
ATOM 1683 C C . LYS B 2 41 ? -50.701 8.616 -14.946 1.00 74.00 39 LYS B C 1
ATOM 1684 O O . LYS B 2 41 ? -49.543 8.355 -15.281 1.00 73.70 39 LYS B O 1
ATOM 1690 N N . PRO B 2 42 ? -51.308 7.923 -13.984 1.00 77.03 40 PRO B N 1
ATOM 1691 C CA . PRO B 2 42 ? -50.574 6.876 -13.263 1.00 77.45 40 PRO B CA 1
ATOM 1692 C C . PRO B 2 42 ? -50.092 5.781 -14.201 1.00 79.89 40 PRO B C 1
ATOM 1693 O O . PRO B 2 42 ? -50.708 5.497 -15.232 1.00 78.47 40 PRO B O 1
ATOM 1697 N N . GLY B 2 43 ? -48.957 5.179 -13.837 1.00 79.67 41 GLY B N 1
ATOM 1698 C CA . GLY B 2 43 ? -48.375 4.104 -14.601 1.00 81.06 41 GLY B CA 1
ATOM 1699 C C . GLY B 2 43 ? -47.492 4.530 -15.757 1.00 85.96 41 GLY B C 1
ATOM 1700 O O . GLY B 2 43 ? -46.780 3.685 -16.315 1.00 94.66 41 GLY B O 1
ATOM 1701 N N . SER B 2 44 ? -47.508 5.804 -16.139 1.00 81.74 42 SER B N 1
ATOM 1702 C CA . SER B 2 44 ? -46.681 6.274 -17.239 1.00 76.80 42 SER B CA 1
ATOM 1703 C C . SER B 2 44 ? -45.977 7.568 -16.847 1.00 75.14 42 SER B C 1
ATOM 1704 O O . SER B 2 44 ? -46.260 8.179 -15.811 1.00 71.34 42 SER B O 1
ATOM 1707 N N . SER B 2 45 ? -45.041 7.971 -17.694 1.00 69.91 43 SER B N 1
ATOM 1708 C CA . SER B 2 45 ? -44.157 9.083 -17.405 1.00 68.28 43 SER B CA 1
ATOM 1709 C C . SER B 2 45 ? -44.843 10.411 -17.704 1.00 65.89 43 SER B C 1
ATOM 1710 O O . SER B 2 45 ? -45.804 10.463 -18.475 1.00 64.68 43 SER B O 1
ATOM 1713 N N . PRO B 2 46 ? -44.372 11.504 -17.095 1.00 61.62 44 PRO B N 1
ATOM 1714 C CA . PRO B 2 46 ? -44.908 12.822 -17.442 1.00 58.12 44 PRO B CA 1
ATOM 1715 C C . PRO B 2 46 ? -44.812 13.085 -18.934 1.00 57.44 44 PRO B C 1
ATOM 1716 O O . PRO B 2 46 ? -43.864 12.667 -19.605 1.00 58.71 44 PRO B O 1
ATOM 1720 N N . LYS B 2 47 ? -45.821 13.775 -19.454 1.00 54.46 45 LYS B N 1
ATOM 1721 C CA . LYS B 2 47 ? -45.795 14.270 -20.819 1.00 51.47 45 LYS B CA 1
ATOM 1722 C C . LYS B 2 47 ? -45.730 15.785 -20.780 1.00 56.01 45 LYS B C 1
ATOM 1723 O O . LYS B 2 47 ? -46.436 16.416 -19.987 1.00 57.38 45 LYS B O 1
ATOM 1729 N N . LEU B 2 48 ? -44.845 16.360 -21.592 1.00 57.92 46 LEU B N 1
ATOM 1730 C CA . LEU B 2 48 ? -44.865 17.799 -21.800 1.00 53.16 46 LEU B CA 1
ATOM 1731 C C . LEU B 2 48 ? -46.185 18.177 -22.448 1.00 58.34 46 LEU B C 1
ATOM 1732 O O . LEU B 2 48 ? -46.572 17.607 -23.475 1.00 56.35 46 LEU B O 1
ATOM 1737 N N . TRP B 2 49 ? -46.894 19.111 -21.819 1.00 61.05 47 TRP B N 1
ATOM 1738 C CA . TRP B 2 49 ? -48.232 19.514 -22.233 1.00 58.73 47 TRP B CA 1
ATOM 1739 C C . TRP B 2 49 ? -48.249 20.925 -22.786 1.00 57.84 47 TRP B C 1
ATOM 1740 O O . TR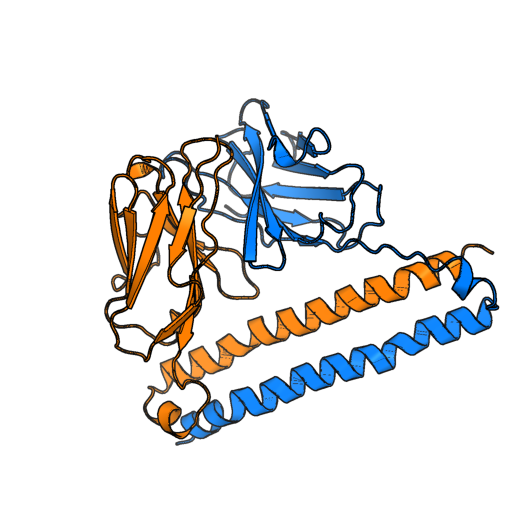P B 2 49 ? -48.864 21.178 -23.824 1.00 58.80 47 TRP B O 1
ATOM 1751 N N . ILE B 2 50 ? -47.564 21.845 -22.114 1.00 57.01 48 ILE B N 1
ATOM 1752 C CA . ILE B 2 50 ? -47.490 23.240 -22.525 1.00 61.15 48 ILE B CA 1
ATOM 1753 C C . ILE B 2 50 ? -46.112 23.767 -22.165 1.00 64.42 48 ILE B C 1
ATOM 1754 O O . ILE B 2 50 ? -45.660 23.617 -21.026 1.00 68.56 48 ILE B O 1
ATOM 1759 N N . TYR B 2 51 ? -45.434 24.367 -23.136 1.00 68.59 49 TYR B N 1
ATOM 1760 C CA . TYR B 2 51 ? -44.119 24.937 -22.903 1.00 68.77 49 TYR B CA 1
ATOM 1761 C C . TYR B 2 51 ? -44.145 26.438 -23.147 1.00 69.88 49 TYR B C 1
ATOM 1762 O O . TYR B 2 51 ? -44.894 26.937 -23.991 1.00 72.11 49 TYR B O 1
ATOM 1771 N N . SER B 2 52 ? -43.310 27.151 -22.397 1.00 70.30 50 SER B N 1
ATOM 1772 C CA . SER B 2 52 ? -43.148 28.589 -22.561 1.00 73.75 50 SER B CA 1
ATOM 1773 C C . SER B 2 52 ? -44.490 29.300 -22.393 1.00 73.49 50 SER B C 1
ATOM 1774 O O . SER B 2 52 ? -44.915 30.090 -23.234 1.00 75.29 50 SER B O 1
ATOM 1777 N N . THR B 2 53 ? -45.175 28.968 -21.303 1.00 72.55 51 THR B N 1
ATOM 1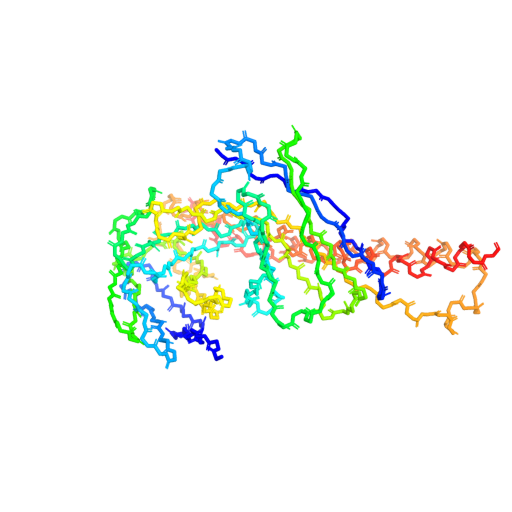778 C CA . THR B 2 53 ? -46.415 29.602 -20.866 1.00 73.09 51 THR B CA 1
ATOM 1779 C C . THR B 2 53 ? -47.592 29.374 -21.809 1.00 76.76 51 THR B C 1
ATOM 1780 O O . THR B 2 53 ? -48.690 29.048 -21.344 1.00 77.89 51 THR B O 1
ATOM 1784 N N . SER B 2 54 ? -47.390 29.521 -23.133 1.00 73.74 52 SER B N 1
ATOM 1785 C CA . SER B 2 54 ? -48.506 29.499 -24.093 1.00 75.07 52 SER B CA 1
ATOM 1786 C C . SER B 2 54 ? -48.089 28.829 -25.405 1.00 72.67 52 SER B C 1
ATOM 1787 O O . SER B 2 54 ? -48.065 29.442 -26.466 1.00 84.12 52 SER B O 1
ATOM 1790 N N . ASN B 2 55 ? -47.779 27.539 -25.341 1.00 66.36 53 ASN B N 1
ATOM 1791 C CA . ASN B 2 55 ? -47.555 26.737 -26.541 1.00 67.23 53 ASN B CA 1
ATOM 1792 C C . ASN B 2 55 ? -47.935 25.307 -26.208 1.00 65.88 53 ASN B C 1
ATOM 1793 O O . ASN B 2 55 ? -47.440 24.759 -25.220 1.00 68.66 53 ASN B O 1
ATOM 1798 N N . LEU B 2 56 ? -48.800 24.704 -27.016 1.00 64.30 54 LEU B N 1
ATOM 1799 C CA . LEU B 2 56 ? -49.222 23.334 -26.762 1.00 62.68 54 LEU B CA 1
ATOM 1800 C C . LEU B 2 56 ? -48.246 22.373 -27.420 1.00 62.39 54 LEU B C 1
ATOM 1801 O O . LEU B 2 56 ? -47.919 22.517 -28.602 1.00 64.08 54 LEU B O 1
ATOM 1806 N N . ALA B 2 57 ? -47.769 21.401 -26.652 1.00 62.90 55 ALA B N 1
ATOM 1807 C CA . ALA B 2 57 ? -47.019 20.313 -27.247 1.00 63.34 55 ALA B CA 1
ATOM 1808 C C . ALA B 2 57 ? -47.898 19.599 -28.266 1.00 70.39 55 ALA B C 1
ATOM 1809 O O . ALA B 2 57 ? -49.125 19.710 -28.250 1.00 73.73 55 ALA B O 1
ATOM 1811 N N . SER B 2 58 ? -47.261 18.874 -29.177 1.00 76.94 56 SER B N 1
ATOM 1812 C CA . SER B 2 58 ? -48.025 18.196 -30.213 1.00 79.09 56 SER B CA 1
ATOM 1813 C C . SER B 2 58 ? -48.893 17.114 -29.587 1.00 77.76 56 SER B C 1
ATOM 1814 O O . SER B 2 58 ? -48.497 16.460 -28.618 1.00 78.04 56 SER B O 1
ATOM 1817 N N . GLY B 2 59 ? -50.099 16.948 -30.133 1.00 79.71 57 GLY B N 1
ATOM 1818 C CA . GLY B 2 59 ? -51.059 16.000 -29.623 1.00 76.81 57 GLY B CA 1
ATOM 1819 C C . GLY B 2 59 ? -51.931 16.519 -28.501 1.00 73.93 57 GLY B C 1
ATOM 1820 O O . GLY B 2 59 ? -52.954 15.896 -28.193 1.00 77.68 57 GLY B O 1
ATOM 1821 N N . VAL B 2 60 ? -51.563 17.637 -27.886 1.00 68.65 58 VAL B N 1
ATOM 1822 C CA . VAL B 2 60 ? -52.350 18.214 -26.801 1.00 68.48 58 VAL B CA 1
ATOM 1823 C C . VAL B 2 60 ? -53.598 18.865 -27.384 1.00 72.90 58 VAL B C 1
ATOM 1824 O O . VAL B 2 60 ? -53.489 19.797 -28.195 1.00 72.39 58 VAL B O 1
ATOM 1828 N N . PRO B 2 61 ? -54.792 18.421 -26.986 1.00 72.59 59 PRO B N 1
ATOM 1829 C CA . PRO B 2 61 ? -56.022 18.924 -27.610 1.00 64.09 59 PRO B CA 1
ATOM 1830 C C . PRO B 2 61 ? -56.242 20.403 -27.341 1.00 64.08 59 PRO B C 1
ATOM 1831 O O . PRO B 2 61 ? -55.836 20.940 -26.308 1.00 63.39 59 PRO B O 1
ATOM 1835 N N . ALA B 2 62 ? -56.941 21.047 -28.279 1.00 65.02 60 ALA B N 1
ATOM 1836 C CA . ALA B 2 62 ? -57.099 22.497 -28.282 1.00 64.96 60 ALA B CA 1
ATOM 1837 C C . ALA B 2 62 ? -57.915 23.021 -27.106 1.00 65.83 60 ALA B C 1
ATOM 1838 O O . ALA B 2 62 ? -57.892 24.229 -26.846 1.00 62.34 60 ALA B O 1
ATOM 1840 N N . ARG B 2 63 ? -58.650 22.156 -26.402 1.00 69.00 61 ARG B N 1
ATOM 1841 C CA . ARG B 2 63 ? -59.395 22.620 -25.238 1.00 67.35 61 ARG B CA 1
ATOM 1842 C C . ARG B 2 63 ? -58.477 23.074 -24.121 1.00 65.36 61 ARG B C 1
ATOM 1843 O O . ARG B 2 63 ? -58.949 23.726 -23.182 1.00 69.91 61 ARG B O 1
ATOM 1851 N N . PHE B 2 64 ? -57.191 22.747 -24.203 1.00 60.13 62 PHE B N 1
ATOM 1852 C CA . PHE B 2 64 ? -56.199 23.209 -23.247 1.00 64.67 62 PHE B CA 1
ATOM 1853 C C . PHE B 2 64 ? -55.658 24.571 -23.659 1.00 64.26 62 PHE B C 1
ATOM 1854 O O . PHE B 2 64 ? -55.388 24.823 -24.839 1.00 64.83 62 PHE B O 1
ATOM 1862 N N . SER B 2 65 ? -55.507 25.449 -22.679 1.00 62.43 63 SER B N 1
ATOM 1863 C CA . SER B 2 65 ? -54.874 26.733 -22.909 1.00 62.94 63 SER B CA 1
ATOM 1864 C C . SER B 2 65 ? -54.132 27.117 -21.643 1.00 67.97 63 SER B C 1
ATOM 1865 O O . SER B 2 65 ? -54.390 26.577 -20.565 1.00 64.98 63 SER B O 1
ATOM 1868 N N . SER B 2 66 ? -53.197 28.053 -21.782 1.00 71.75 64 SER B N 1
ATOM 1869 C CA . SER B 2 66 ? -52.397 28.476 -20.644 1.00 68.29 64 SER B CA 1
ATOM 1870 C C . SER B 2 66 ? -51.945 29.907 -20.869 1.00 67.41 64 SER B C 1
ATOM 1871 O O . SER B 2 66 ? -51.733 30.333 -22.007 1.00 72.96 64 SER B O 1
ATOM 1874 N N . SER B 2 67 ? -51.815 30.648 -19.776 1.00 63.66 65 SER B N 1
ATOM 1875 C CA . SER B 2 67 ? -51.356 32.023 -19.848 1.00 73.78 65 SER B CA 1
ATOM 1876 C C . SER B 2 67 ? -50.710 32.395 -18.522 1.00 74.81 65 SER B C 1
ATOM 1877 O O . SER B 2 67 ? -50.665 31.604 -17.578 1.00 73.26 65 SER B O 1
ATOM 1880 N N . GLY B 2 68 ? -50.205 33.622 -18.462 1.00 77.47 66 GLY B N 1
ATOM 1881 C CA . GLY B 2 68 ? -49.557 34.142 -17.280 1.00 74.56 66 GLY B CA 1
ATOM 1882 C C . GLY B 2 68 ? -48.222 34.778 -17.612 1.00 78.00 66 GLY B C 1
ATOM 1883 O O . GLY B 2 68 ? -47.713 34.691 -18.728 1.00 78.70 66 GLY B O 1
ATOM 1884 N N . SER B 2 69 ? -47.665 35.430 -16.600 1.00 75.13 67 SER B N 1
ATOM 1885 C CA . SER B 2 69 ? -46.353 36.054 -16.684 1.00 76.12 67 SER B CA 1
ATOM 1886 C C . SER B 2 69 ? -45.959 36.451 -15.272 1.00 78.36 67 SER B C 1
ATOM 1887 O O . SER B 2 69 ? -46.786 36.453 -14.355 1.00 78.37 67 SER B O 1
ATOM 1890 N N . GLY B 2 70 ? -44.686 36.797 -15.106 1.00 80.24 68 GLY B N 1
ATOM 1891 C CA . GLY B 2 70 ? -44.212 37.236 -13.811 1.00 80.40 68 GLY B CA 1
ATOM 1892 C C . GLY B 2 70 ? -44.232 36.112 -12.801 1.00 83.02 68 GLY B C 1
ATOM 1893 O O . GLY B 2 70 ? -43.525 35.113 -12.972 1.00 86.66 68 GLY B O 1
ATOM 1894 N N . THR B 2 71 ? -45.050 36.245 -11.754 1.00 78.54 69 THR B N 1
ATOM 1895 C CA . THR B 2 71 ? -45.116 35.240 -10.699 1.00 80.93 69 THR B CA 1
ATOM 1896 C C . THR B 2 71 ? -46.475 34.552 -10.617 1.00 81.13 69 THR B C 1
ATOM 1897 O O . THR B 2 71 ? -46.795 33.968 -9.579 1.00 83.94 69 THR B O 1
ATOM 1901 N N . SER B 2 72 ? -47.289 34.609 -11.670 1.00 79.28 70 SER B N 1
ATOM 1902 C CA . SER B 2 72 ? -48.586 33.935 -11.644 1.00 78.75 70 SER B CA 1
ATOM 1903 C C . SER B 2 72 ? -48.910 33.404 -13.029 1.00 76.26 70 SER B C 1
ATOM 1904 O O . SER B 2 72 ? -48.995 34.176 -13.988 1.00 77.22 70 SER B O 1
ATOM 1907 N N . TYR B 2 73 ? -49.087 32.089 -13.119 1.00 70.46 71 TYR B N 1
ATOM 1908 C CA . TYR B 2 73 ? -49.376 31.400 -14.363 1.00 68.26 71 TYR B CA 1
ATOM 1909 C C . TYR B 2 73 ? -50.552 30.461 -14.139 1.00 68.75 71 TYR B C 1
ATOM 1910 O O . TYR B 2 73 ? -50.920 30.157 -13.001 1.00 69.53 71 TYR B O 1
ATOM 1919 N N . SER B 2 74 ? -51.137 29.984 -15.233 1.00 63.82 72 SER B N 1
ATOM 1920 C CA . SER B 2 74 ? -52.367 29.221 -15.105 1.00 66.25 72 SER B CA 1
ATOM 1921 C C . SER B 2 74 ? -52.562 28.332 -16.321 1.00 64.49 72 SER B C 1
ATOM 1922 O O . SER B 2 74 ? -52.095 28.639 -17.422 1.00 64.92 72 SER B O 1
ATOM 1925 N N . LEU B 2 75 ? -53.278 27.235 -16.106 1.00 61.68 73 LEU B N 1
ATOM 1926 C CA . LEU B 2 75 ? -53.631 26.276 -17.141 1.00 61.54 73 LEU B CA 1
ATOM 1927 C C . LEU B 2 75 ? -55.134 26.088 -17.100 1.00 63.19 73 LEU B C 1
ATOM 1928 O O . LEU B 2 75 ? -55.715 25.993 -16.017 1.00 66.91 73 LEU B O 1
ATOM 1933 N N . THR B 2 76 ? -55.770 26.054 -18.268 1.00 64.98 74 THR B N 1
ATOM 1934 C CA . THR B 2 76 ? -57.225 26.021 -18.342 1.00 64.76 74 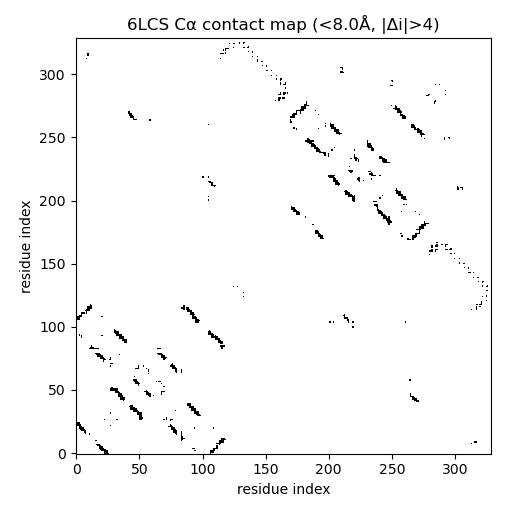THR B CA 1
ATOM 1935 C C . THR B 2 76 ? -57.684 24.934 -19.300 1.00 66.34 74 THR B C 1
ATOM 1936 O O . THR B 2 76 ? -57.134 24.798 -20.398 1.00 64.69 74 THR B O 1
ATOM 1940 N N . ILE B 2 77 ? -58.680 24.154 -18.870 1.00 65.47 75 ILE B N 1
ATOM 1941 C CA . ILE B 2 77 ? -59.413 23.245 -19.744 1.00 67.32 75 ILE B CA 1
ATOM 1942 C C . ILE B 2 77 ? -60.771 23.864 -20.041 1.00 73.41 75 ILE B C 1
ATOM 1943 O O . ILE B 2 77 ? -61.463 24.328 -19.125 1.00 72.07 75 ILE B O 1
ATOM 1948 N N . SER B 2 78 ? -61.159 23.865 -21.319 1.00 76.16 76 SER B N 1
ATOM 1949 C CA . SER B 2 78 ? -62.399 24.523 -21.723 1.00 77.94 76 SER B CA 1
ATOM 1950 C C . SER B 2 78 ? -63.619 23.653 -21.434 1.00 83.15 76 SER B C 1
ATOM 1951 O O . SER B 2 78 ? -64.494 24.038 -20.651 1.00 83.84 76 SER B O 1
ATOM 1954 N N . ARG B 2 79 ? -63.712 22.492 -22.076 1.00 79.56 77 ARG B N 1
ATOM 1955 C CA . ARG B 2 79 ? -64.841 21.580 -21.893 1.00 78.37 77 ARG B CA 1
ATOM 1956 C C . ARG B 2 79 ? -64.253 20.225 -21.522 1.00 75.07 77 ARG B C 1
ATOM 1957 O O . ARG B 2 79 ? -64.028 19.381 -22.395 1.00 71.03 77 ARG B O 1
ATOM 1965 N N . MET B 2 80 ? -64.023 20.030 -20.224 1.00 70.79 78 MET B N 1
ATOM 1966 C CA . MET B 2 80 ? -63.306 18.861 -19.730 1.00 74.59 78 MET B CA 1
ATOM 1967 C C . MET B 2 80 ? -63.885 17.557 -20.276 1.00 74.27 78 MET B C 1
ATOM 1968 O O . MET B 2 80 ? -65.088 17.420 -20.500 1.00 75.28 78 MET B O 1
ATOM 1973 N N . GLU B 2 81 ? -63.004 16.596 -20.507 1.00 74.18 79 GLU B N 1
ATOM 1974 C CA . GLU B 2 81 ? -63.405 15.265 -20.917 1.00 77.96 79 GLU B CA 1
ATOM 1975 C C . GLU B 2 81 ? -62.881 14.248 -19.910 1.00 74.93 79 GLU B C 1
ATOM 1976 O O . GLU B 2 81 ? -62.043 14.558 -19.060 1.00 71.78 79 GLU B O 1
ATOM 1982 N N . ALA B 2 82 ? -63.420 13.027 -19.996 1.00 78.81 80 ALA B N 1
ATOM 1983 C CA . ALA B 2 82 ? -63.044 11.977 -19.051 1.00 77.26 80 ALA B CA 1
ATOM 1984 C C . ALA B 2 82 ? -61.534 11.783 -18.999 1.00 74.04 80 ALA B C 1
ATOM 1985 O O . ALA B 2 82 ? -60.961 11.608 -17.916 1.00 73.44 80 ALA B O 1
ATOM 1987 N N . GLU B 2 83 ? -60.872 11.838 -20.160 1.00 77.79 81 GLU B N 1
ATOM 1988 C CA . GLU B 2 83 ? -59.452 11.511 -20.247 1.00 72.00 81 GLU B CA 1
ATOM 1989 C C . GLU B 2 83 ? -58.542 12.613 -19.707 1.00 66.66 81 GLU B C 1
ATOM 1990 O O . GLU B 2 83 ? -57.370 12.344 -19.437 1.00 70.39 81 GLU B O 1
ATOM 1996 N N . ASP B 2 84 ? -59.039 13.836 -19.537 1.00 63.98 82 ASP B N 1
ATOM 1997 C CA . ASP B 2 84 ? -58.218 14.863 -18.907 1.00 63.52 82 ASP B CA 1
ATOM 1998 C C . ASP B 2 84 ? -58.019 14.624 -17.420 1.00 64.11 82 ASP B C 1
ATOM 1999 O O . ASP B 2 84 ? -57.407 15.463 -16.749 1.00 63.56 82 ASP B O 1
ATOM 2004 N N . ALA B 2 85 ? -58.525 13.524 -16.881 1.00 62.68 83 ALA B N 1
ATOM 2005 C CA . ALA B 2 85 ? -58.308 13.208 -15.477 1.00 67.14 83 ALA B CA 1
ATOM 2006 C C . ALA B 2 85 ? -56.860 12.776 -15.291 1.00 65.10 83 ALA B C 1
ATOM 2007 O O . ALA B 2 85 ? -56.466 11.701 -15.758 1.00 60.06 83 ALA B O 1
ATOM 2009 N N . ALA B 2 86 ? -56.068 13.617 -14.624 1.00 62.21 84 ALA B N 1
ATOM 2010 C CA . ALA B 2 86 ? -54.623 13.429 -14.538 1.00 59.66 84 ALA B CA 1
ATOM 2011 C C . ALA B 2 86 ? -54.078 14.382 -13.486 1.00 61.30 84 ALA B C 1
ATOM 2012 O O . ALA B 2 86 ? -54.830 15.095 -12.816 1.00 63.87 84 ALA B O 1
ATOM 2014 N N . THR B 2 87 ? -52.756 14.380 -13.335 1.00 58.40 85 THR B N 1
ATOM 2015 C CA . THR B 2 87 ? -52.064 15.332 -12.480 1.00 57.73 85 THR B CA 1
ATOM 2016 C C . THR B 2 87 ? -51.229 16.253 -13.358 1.00 59.46 85 THR B C 1
ATOM 2017 O O . THR B 2 87 ? -50.530 15.791 -14.269 1.00 55.05 85 THR B O 1
ATOM 2021 N N . TYR B 2 88 ? -51.309 17.550 -13.082 1.00 56.81 86 TYR B N 1
ATOM 2022 C CA . TYR B 2 88 ? -50.711 18.585 -13.908 1.00 54.61 86 TYR B CA 1
ATOM 2023 C C . TYR B 2 88 ? -49.645 19.302 -13.104 1.00 59.48 86 TYR B C 1
ATOM 2024 O O . TYR B 2 88 ? -49.920 19.796 -12.005 1.00 60.83 86 TYR B O 1
ATOM 2033 N N . TYR B 2 89 ? -48.434 19.353 -13.644 1.00 53.97 87 TYR B N 1
ATOM 2034 C CA . TYR B 2 89 ? -47.314 19.958 -12.945 1.00 55.07 87 TYR B CA 1
ATOM 2035 C C . TYR B 2 89 ? -46.833 21.167 -13.728 1.00 58.10 87 TYR B C 1
ATOM 2036 O O . TYR B 2 89 ? -46.703 21.101 -14.954 1.00 59.23 87 TYR B O 1
ATOM 2045 N N . CYS B 2 90 ? -46.582 22.268 -13.028 1.00 56.35 88 CYS B N 1
ATOM 2046 C CA . CYS B 2 90 ? -45.835 23.351 -13.637 1.00 59.18 88 CYS B CA 1
ATOM 2047 C C . CYS B 2 90 ? -44.365 23.176 -13.282 1.00 64.76 88 CYS B C 1
ATOM 2048 O O . CYS B 2 90 ? -44.017 22.498 -12.309 1.00 62.63 88 CYS B O 1
ATOM 2051 N N . GLN B 2 91 ? -43.502 23.756 -14.111 1.00 64.35 89 GLN B N 1
ATOM 2052 C CA . GLN B 2 91 ? -42.064 23.663 -13.914 1.00 62.61 89 GLN B CA 1
ATOM 2053 C C . GLN B 2 91 ? -41.424 24.901 -14.512 1.00 65.11 89 GLN B C 1
ATOM 2054 O O . GLN B 2 91 ? -41.851 25.365 -15.569 1.00 68.42 89 GLN B O 1
ATOM 2060 N N . GLN B 2 92 ? -40.408 25.436 -13.841 1.00 71.52 90 GLN B N 1
ATOM 2061 C CA . GLN B 2 92 ? -39.579 26.492 -14.411 1.00 71.42 90 GLN B CA 1
ATOM 2062 C C . GLN B 2 92 ? -38.232 25.901 -14.807 1.00 68.05 90 GLN B C 1
ATOM 2063 O O . GLN B 2 92 ? -37.610 25.171 -14.027 1.00 65.93 90 GLN B O 1
ATOM 2069 N N . SER B 2 93 ? -37.804 26.187 -16.032 1.00 69.51 91 SER B N 1
ATOM 2070 C CA . SER B 2 93 ? -36.501 25.761 -16.522 1.00 74.61 91 SER B CA 1
ATOM 2071 C C . SER B 2 93 ? -35.511 26.928 -16.576 1.00 75.71 91 SER B C 1
ATOM 2072 O O . SER B 2 93 ? -34.621 26.956 -17.429 1.00 73.47 91 SER B O 1
ATOM 2075 N N . TRP B 2 94 ? -35.648 27.886 -15.655 1.00 71.22 92 TRP B N 1
ATOM 2076 C CA . TRP B 2 94 ? -34.846 29.106 -15.663 1.00 79.25 92 TRP B CA 1
ATOM 2077 C C . TRP B 2 94 ? -33.633 28.992 -14.737 1.00 84.44 92 TRP B C 1
ATOM 2078 O O . TRP B 2 94 ? -32.507 28.841 -15.221 1.00 79.41 92 TRP B O 1
ATOM 2089 N N . LYS B 2 95 ? -33.842 29.056 -13.415 1.00 88.74 93 LYS B N 1
ATOM 2090 C CA . LYS B 2 95 ? -32.767 28.929 -12.428 1.00 82.12 93 LYS B CA 1
ATOM 2091 C C . LYS B 2 95 ? -32.623 27.483 -11.964 1.00 80.31 93 LYS B C 1
ATOM 2092 O O . LYS B 2 95 ? -33.598 26.870 -11.517 1.00 80.79 93 LYS B O 1
ATOM 2098 N N . ALA B 2 96 ? -31.394 26.951 -12.031 1.00 76.63 94 ALA B N 1
ATOM 2099 C CA . ALA B 2 96 ? -31.164 25.635 -11.447 1.00 74.43 94 ALA B CA 1
ATOM 2100 C C . ALA B 2 96 ? -31.171 25.725 -9.918 1.00 73.53 94 ALA B C 1
ATOM 2101 O O . ALA B 2 96 ? -30.727 26.728 -9.349 1.00 70.96 94 ALA B O 1
ATOM 2103 N N . PRO B 2 97 ? -31.682 24.695 -9.221 1.00 74.77 95 PRO B N 1
ATOM 2104 C CA . PRO B 2 97 ? -32.271 23.485 -9.804 1.00 71.98 95 PRO B CA 1
ATOM 2105 C C . PRO B 2 97 ? -33.667 23.759 -10.366 1.00 73.10 95 PRO B C 1
ATOM 2106 O O . PRO B 2 97 ? -34.384 24.603 -9.833 1.00 78.71 95 PRO B O 1
ATOM 2110 N N . TYR B 2 98 ? -34.042 23.061 -11.434 1.00 71.10 96 TYR B N 1
ATOM 2111 C CA . TYR B 2 98 ? -35.232 23.413 -12.208 1.00 69.57 96 TYR B CA 1
ATOM 2112 C C . TYR B 2 98 ? -36.456 22.788 -11.554 1.00 72.32 96 TYR B C 1
ATOM 2113 O O . TYR B 2 98 ? -36.861 21.668 -11.867 1.00 71.48 96 TYR B O 1
ATOM 2122 N N . THR B 2 99 ? -37.069 23.561 -10.662 1.00 67.82 97 THR B N 1
ATOM 2123 C CA . THR B 2 99 ? -38.060 23.063 -9.724 1.00 66.14 97 THR B CA 1
ATOM 2124 C C . THR B 2 99 ? -39.450 22.939 -10.345 1.00 63.60 97 THR B C 1
ATOM 2125 O O . THR B 2 99 ? -39.851 23.721 -11.211 1.00 60.75 97 THR B O 1
ATOM 2129 N N . PHE B 2 100 ? -40.187 21.937 -9.873 1.00 66.22 98 PHE B N 1
ATOM 2130 C CA . PHE B 2 100 ? -41.562 21.670 -10.267 1.00 61.99 98 PHE B CA 1
ATOM 2131 C C . PHE B 2 100 ? -42.530 22.170 -9.200 1.00 64.34 98 PHE B C 1
ATOM 2132 O O . PHE B 2 100 ? -42.166 22.382 -8.042 1.00 65.09 98 PHE B O 1
ATOM 2140 N N . GLY B 2 101 ? -43.784 22.359 -9.609 1.00 65.83 99 GLY B N 1
ATOM 2141 C CA . GLY B 2 101 ? -44.840 22.595 -8.650 1.00 64.06 99 GLY B CA 1
ATOM 2142 C C . GLY B 2 101 ? -45.327 21.302 -8.022 1.00 60.74 99 GLY B C 1
ATOM 2143 O O . GLY B 2 101 ? -45.055 20.203 -8.503 1.00 61.21 99 GLY B O 1
ATOM 2144 N N . GLY B 2 102 ? -46.068 21.435 -6.925 1.00 61.06 100 GLY B N 1
ATOM 2145 C CA . GLY B 2 102 ? -46.521 20.257 -6.200 1.00 65.81 100 GLY B CA 1
ATOM 2146 C C . GLY B 2 102 ? -47.554 19.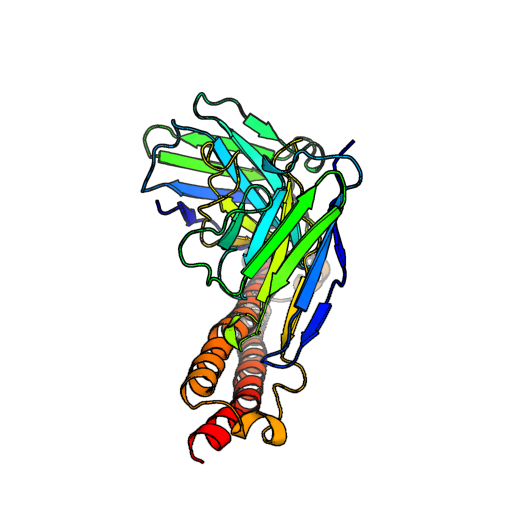414 -6.924 1.00 65.92 100 GLY B C 1
ATOM 2147 O O . GLY B 2 102 ? -47.891 18.330 -6.437 1.00 67.06 100 GLY B O 1
ATOM 2148 N N . GLY B 2 103 ? -48.053 19.873 -8.061 1.00 63.44 101 GLY B N 1
ATOM 2149 C CA . GLY B 2 103 ? -49.068 19.149 -8.789 1.00 59.70 101 GLY B CA 1
ATOM 2150 C C . GLY B 2 103 ? -50.468 19.663 -8.496 1.00 66.88 101 GLY B C 1
ATOM 2151 O O . GLY B 2 103 ? -50.729 20.333 -7.493 1.00 68.70 101 GLY B O 1
ATOM 2152 N N . THR B 2 104 ? -51.370 19.370 -9.426 1.00 64.72 102 THR B N 1
ATOM 2153 C CA . THR B 2 104 ? -52.808 19.496 -9.221 1.00 64.05 102 THR B CA 1
ATOM 2154 C C . THR B 2 104 ? -53.416 18.213 -9.758 1.00 64.02 102 THR B C 1
ATOM 2155 O O . THR B 2 104 ? -53.313 17.937 -10.957 1.00 64.74 102 THR B O 1
ATOM 2159 N N . LYS B 2 105 ? -54.009 17.407 -8.890 1.00 64.58 103 LYS B N 1
ATOM 2160 C CA . LYS B 2 105 ? -54.690 16.216 -9.377 1.00 65.16 103 LYS B CA 1
ATOM 2161 C C . LYS B 2 105 ? -56.118 16.583 -9.757 1.00 70.48 103 LYS B C 1
ATOM 2162 O O . LYS B 2 105 ? -56.884 17.076 -8.924 1.00 70.51 103 LYS B O 1
ATOM 2168 N N . LEU B 2 106 ? -56.470 16.352 -11.013 1.00 67.74 104 LEU B N 1
ATOM 2169 C CA . LEU B 2 106 ? -57.793 16.663 -11.531 1.00 67.78 104 LEU B CA 1
ATOM 2170 C C . LEU B 2 106 ? -58.586 15.367 -11.651 1.00 70.09 104 LEU B C 1
ATOM 2171 O O . LEU B 2 106 ? -58.302 14.536 -12.521 1.00 67.38 104 LEU B O 1
ATOM 2176 N N . GLU B 2 107 ? -59.583 15.202 -10.784 1.00 74.31 105 GLU B N 1
ATOM 2177 C CA . GLU B 2 107 ? -60.445 14.027 -10.762 1.00 74.68 105 GLU B CA 1
ATOM 2178 C C . GLU B 2 107 ? -61.827 14.352 -11.320 1.00 71.38 105 GLU B C 1
ATOM 2179 O O . GLU B 2 107 ? -62.251 15.507 -11.362 1.00 73.54 105 GLU B O 1
ATOM 2185 N N . ILE B 2 108 ? -62.535 13.310 -11.740 1.00 70.88 106 ILE B N 1
ATOM 2186 C CA . ILE B 2 108 ? -63.884 13.448 -12.281 1.00 75.35 106 ILE B CA 1
ATOM 2187 C C . ILE B 2 108 ? -64.878 13.417 -11.121 1.00 77.76 106 ILE B C 1
ATOM 2188 O O . ILE B 2 108 ? -65.039 12.388 -10.456 1.00 76.03 106 ILE B O 1
ATOM 2193 N N . LYS B 2 109 ? -65.554 14.545 -10.886 1.00 77.98 107 LYS B N 1
ATOM 2194 C CA . LYS B 2 109 ? -66.529 14.637 -9.803 1.00 85.06 107 LYS B CA 1
ATOM 2195 C C . LYS B 2 109 ? -67.694 13.682 -10.037 1.00 86.12 107 LYS B C 1
ATOM 2196 O O . LYS B 2 109 ? -68.312 13.689 -11.106 1.00 90.28 107 LYS B O 1
ATOM 2202 N N . ARG B 2 110 ? -67.994 12.869 -9.019 1.00 84.56 108 ARG B N 1
ATOM 2203 C CA . ARG B 2 110 ? -69.052 11.859 -9.087 1.00 92.44 108 ARG B CA 1
ATOM 2204 C C . ARG B 2 110 ? -68.876 10.958 -10.308 1.00 97.05 108 ARG B C 1
ATOM 2205 O O . ARG B 2 110 ? -69.813 10.699 -11.065 1.00 101.10 108 ARG B O 1
ATOM 2213 N N . GLY B 2 111 ? -67.655 10.473 -10.496 1.00 99.02 109 GLY B N 1
ATOM 2214 C CA . GLY B 2 111 ? -67.359 9.635 -11.641 1.00 101.71 109 GLY B CA 1
ATOM 2215 C C . GLY B 2 111 ? -67.610 8.163 -11.392 1.00 103.14 109 GLY B C 1
ATOM 2216 O O . GLY B 2 111 ? -67.814 7.396 -12.337 1.00 98.70 109 GLY B O 1
ATOM 2217 N N . SER B 2 112 ? -67.605 7.762 -10.122 1.00 107.29 110 SER B N 1
ATOM 2218 C CA . SER B 2 112 ? -67.732 6.364 -9.714 1.00 109.55 110 SER B CA 1
ATOM 2219 C C . SER B 2 112 ? -69.163 6.001 -9.333 1.00 109.87 110 SER B C 1
ATOM 2220 O O . SER B 2 112 ? -69.392 5.296 -8.344 1.00 108.42 110 SER B O 1
ATOM 2223 N N . ASP B 2 113 ? -70.144 6.457 -10.112 1.00 109.35 111 ASP B N 1
ATOM 2224 C CA . ASP B 2 113 ? -71.557 6.302 -9.778 1.00 106.80 111 ASP B CA 1
ATOM 2225 C C . ASP B 2 113 ? -72.330 6.042 -11.060 1.00 101.76 111 ASP B C 1
ATOM 2226 O O . ASP B 2 113 ? -72.315 6.879 -11.968 1.00 102.77 111 ASP B O 1
ATOM 2231 N N . TYR B 2 114 ? -73.013 4.892 -11.130 1.00 98.66 112 TYR B N 1
ATOM 2232 C CA . TYR B 2 114 ? -73.791 4.565 -12.324 1.00 99.82 112 TYR B CA 1
ATOM 2233 C C . TYR B 2 114 ? -74.826 5.640 -12.628 1.00 103.63 112 TYR B C 1
ATOM 2234 O O . TYR B 2 114 ? -75.171 5.855 -13.797 1.00 99.44 112 TYR B O 1
ATOM 2243 N N . GLU B 2 115 ? -75.346 6.302 -11.590 1.00 108.61 113 GLU B N 1
ATOM 2244 C CA . GLU B 2 115 ? -76.286 7.402 -11.781 1.00 108.27 113 GLU B CA 1
ATOM 2245 C C . GLU B 2 115 ? -75.752 8.397 -12.805 1.00 106.90 113 GLU B C 1
ATOM 2246 O O . GLU B 2 115 ? -76.398 8.667 -13.825 1.00 104.44 113 GLU B O 1
ATOM 2252 N N . PHE B 2 116 ? -74.542 8.912 -12.568 1.00 106.73 114 PHE B N 1
ATOM 2253 C CA . PHE B 2 116 ? -73.900 9.853 -13.482 1.00 103.71 114 PHE B CA 1
ATOM 2254 C C . PHE B 2 116 ? -73.326 9.161 -14.712 1.00 97.89 114 PHE B C 1
ATOM 2255 O O . PHE B 2 116 ? -73.292 9.758 -15.794 1.00 94.89 114 PHE B O 1
ATOM 2263 N N . LEU B 2 117 ? -72.906 7.901 -14.577 1.00 94.59 115 LEU B N 1
ATOM 2264 C CA . LEU B 2 117 ? -72.097 7.267 -15.612 1.00 90.56 115 LEU B CA 1
ATOM 2265 C C . LEU B 2 117 ? -72.878 6.985 -16.887 1.00 92.18 115 LEU B C 1
ATOM 2266 O O . LEU B 2 117 ? -72.292 6.987 -17.975 1.00 96.46 115 LEU B O 1
ATOM 2271 N N . LYS B 2 118 ? -74.184 6.721 -16.791 1.00 98.56 116 LYS B N 1
ATOM 2272 C CA . LYS B 2 118 ? -74.904 6.278 -17.982 1.00 97.81 116 LYS B CA 1
ATOM 2273 C C . LYS B 2 118 ? -75.164 7.408 -18.969 1.00 93.67 116 LYS B C 1
ATOM 2274 O O . LYS B 2 118 ? -75.543 7.129 -20.112 1.00 89.21 116 LYS B O 1
ATOM 2280 N N . SER B 2 119 ? -74.941 8.662 -18.566 1.00 89.26 117 SER B N 1
ATOM 2281 C CA . SER B 2 119 ? -75.070 9.814 -19.450 1.00 91.29 117 SER B CA 1
ATOM 2282 C C . SER B 2 119 ? -73.845 10.046 -20.332 1.00 92.18 117 SER B C 1
ATOM 2283 O O . SER B 2 119 ? -73.890 10.918 -21.207 1.00 93.90 117 SER B O 1
ATOM 2286 N N . TRP B 2 120 ? -72.758 9.307 -20.126 1.00 92.01 118 TRP B N 1
ATOM 2287 C CA . TRP B 2 120 ? -71.582 9.433 -20.972 1.00 88.74 118 TRP B CA 1
ATOM 2288 C C . TRP B 2 120 ? -71.808 8.733 -22.305 1.00 86.17 118 TRP B C 1
ATOM 2289 O O . TRP B 2 120 ? -72.635 7.827 -22.425 1.00 87.51 118 TRP B O 1
ATOM 2300 N N . THR B 2 121 ? -71.042 9.150 -23.310 1.00 85.07 119 THR B N 1
ATOM 2301 C CA . THR B 2 121 ? -71.033 8.427 -24.570 1.00 80.50 119 THR B CA 1
ATOM 2302 C C . THR B 2 121 ? -70.426 7.047 -24.363 1.00 81.54 119 THR B C 1
ATOM 2303 O O . THR B 2 121 ? -69.794 6.764 -23.342 1.00 82.59 119 THR B O 1
ATOM 2307 N N . VAL B 2 122 ? -70.629 6.169 -25.344 1.00 79.14 120 VAL B N 1
ATOM 2308 C CA . VAL B 2 122 ? -70.027 4.852 -25.204 1.00 79.19 120 VAL B CA 1
ATOM 2309 C C . VAL B 2 122 ? -68.511 4.959 -25.291 1.00 85.04 120 VAL B C 1
ATOM 2310 O O . VAL B 2 122 ? -67.792 4.206 -24.626 1.00 82.92 120 VAL B O 1
ATOM 2314 N N . GLU B 2 123 ? -68.002 5.916 -26.072 1.00 86.79 121 GLU B N 1
ATOM 2315 C CA . GLU B 2 123 ? -66.558 6.082 -26.203 1.00 84.97 121 GLU B CA 1
ATOM 2316 C C . GLU B 2 123 ? -65.925 6.499 -24.879 1.00 83.11 121 GLU B C 1
ATOM 2317 O O . GLU B 2 123 ? -65.023 5.819 -24.372 1.00 82.50 121 GLU B O 1
ATOM 2323 N N . ASP B 2 124 ? -66.393 7.611 -24.299 1.00 82.14 122 ASP B N 1
ATOM 2324 C CA . ASP B 2 124 ? -65.893 8.054 -22.998 1.00 79.71 122 ASP B CA 1
ATOM 2325 C C . ASP B 2 124 ? -66.016 6.967 -21.937 1.00 78.56 122 ASP B C 1
ATOM 2326 O O . ASP B 2 124 ? -65.254 6.960 -20.965 1.00 79.00 122 ASP B O 1
ATOM 2331 N N . LEU B 2 125 ? -66.971 6.052 -22.095 1.00 76.42 123 LEU B N 1
ATOM 2332 C CA . LEU B 2 125 ? -67.133 4.985 -21.118 1.00 77.17 123 LEU B CA 1
ATOM 2333 C C . LEU B 2 125 ? -66.043 3.935 -21.268 1.00 77.59 123 LEU B C 1
ATOM 2334 O O . LEU B 2 125 ? -65.409 3.536 -20.281 1.00 73.21 123 LEU B O 1
ATOM 2339 N N . GLN B 2 126 ? -65.803 3.474 -22.497 1.00 77.70 124 GLN B N 1
ATOM 2340 C CA . GLN B 2 126 ? -64.806 2.427 -22.670 1.00 79.01 124 GLN B CA 1
ATOM 2341 C C . GLN B 2 126 ? -63.379 2.961 -22.561 1.00 76.84 124 GLN B C 1
ATOM 2342 O O . GLN B 2 126 ? -62.495 2.227 -22.105 1.00 75.68 124 GLN B O 1
ATOM 2348 N N . LYS B 2 127 ? -63.126 4.221 -22.935 1.00 70.76 125 LYS B N 1
ATOM 2349 C CA . LYS B 2 127 ? -61.826 4.808 -22.619 1.00 70.79 125 LYS B CA 1
ATOM 2350 C C . LYS B 2 127 ? -61.603 4.850 -21.113 1.00 74.91 125 LYS B C 1
ATOM 2351 O O . LYS B 2 127 ? -60.493 4.584 -20.634 1.00 74.99 125 LYS B O 1
ATOM 2357 N N . ARG B 2 128 ? -62.650 5.187 -20.351 1.00 70.63 126 ARG B N 1
ATOM 2358 C CA . ARG B 2 128 ? -62.523 5.266 -18.899 1.00 68.51 126 ARG B CA 1
ATOM 2359 C C . ARG B 2 128 ? -62.336 3.887 -18.282 1.00 68.60 126 ARG B C 1
ATOM 2360 O O . ARG B 2 128 ? -61.613 3.737 -17.290 1.00 65.27 126 ARG B O 1
ATOM 2368 N N . LEU B 2 129 ? -62.993 2.873 -18.852 1.00 71.69 127 LEU B N 1
ATOM 2369 C CA . LEU B 2 129 ? -62.831 1.505 -18.375 1.00 71.53 127 LEU B CA 1
ATOM 2370 C C . LEU B 2 129 ? -61.372 1.082 -18.435 1.00 73.71 127 LEU B C 1
ATOM 2371 O O . LEU B 2 129 ? -60.826 0.529 -17.469 1.00 72.50 127 LEU B O 1
ATOM 2376 N N . LEU B 2 130 ? -60.725 1.345 -19.572 1.00 74.01 128 LEU B N 1
ATOM 2377 C CA . LEU B 2 130 ? -59.329 0.975 -19.768 1.00 74.12 128 LEU B CA 1
ATOM 2378 C C . LEU B 2 130 ? -58.381 1.847 -18.954 1.00 70.15 128 LEU B C 1
ATOM 2379 O O . LEU B 2 130 ? -57.322 1.374 -18.535 1.00 71.53 128 LEU B O 1
ATOM 2384 N N . ALA B 2 131 ? -58.743 3.103 -18.696 1.00 65.36 129 ALA B N 1
ATOM 2385 C CA . ALA B 2 131 ? -57.923 3.933 -17.826 1.00 63.48 129 ALA B CA 1
ATOM 2386 C C . ALA B 2 131 ? -57.805 3.377 -16.411 1.00 66.60 129 ALA B C 1
ATOM 2387 O O . ALA B 2 131 ? -57.046 3.930 -15.608 1.00 72.08 129 ALA B O 1
ATOM 2389 N N . LEU B 2 132 ? -58.514 2.297 -16.084 1.00 70.95 130 LEU B N 1
ATOM 2390 C CA . LEU B 2 132 ? -58.427 1.728 -14.744 1.00 71.71 130 LEU B CA 1
ATOM 2391 C C . LEU B 2 132 ? -57.221 0.811 -14.581 1.00 70.66 130 LEU B C 1
ATOM 2392 O O . LEU B 2 132 ? -56.691 0.683 -13.471 1.00 73.71 130 LEU B O 1
ATOM 2397 N N . ASP B 2 133 ? -56.776 0.178 -15.666 1.00 67.73 131 ASP B N 1
ATOM 2398 C CA . ASP B 2 133 ? -55.699 -0.807 -15.676 1.00 70.82 131 ASP B CA 1
ATOM 2399 C C . ASP B 2 133 ? -54.355 -0.236 -15.219 1.00 73.71 131 ASP B C 1
ATOM 2400 O O . ASP B 2 133 ? -53.670 -0.877 -14.410 1.00 75.66 131 ASP B O 1
ATOM 2405 N N . PRO B 2 134 ? -53.916 0.931 -15.715 1.00 71.80 132 PRO B N 1
ATOM 2406 C CA . PRO B 2 134 ? -52.666 1.496 -15.179 1.00 68.03 132 PRO B CA 1
ATOM 2407 C C . PRO B 2 134 ? -52.716 1.751 -13.687 1.00 72.71 132 PRO B C 1
ATOM 2408 O O . PRO B 2 134 ? -51.737 1.477 -12.982 1.00 76.95 132 PRO B O 1
ATOM 2412 N N . MET B 2 135 ? -53.835 2.277 -13.185 1.00 75.63 133 MET B N 1
ATOM 2413 C CA . MET B 2 135 ? -53.978 2.485 -11.746 1.00 76.12 133 MET B CA 1
ATOM 2414 C C . MET B 2 135 ? -53.814 1.174 -10.991 1.00 76.35 133 MET B C 1
ATOM 2415 O O . MET B 2 135 ? -52.999 1.073 -10.066 1.00 79.39 133 MET B O 1
ATOM 2420 N N . MET B 2 136 ? -54.577 0.152 -11.384 1.00 70.21 134 MET B N 1
ATOM 2421 C CA . MET B 2 136 ? -54.474 -1.147 -10.731 1.00 75.27 134 MET B CA 1
ATOM 2422 C C . MET B 2 136 ? -53.051 -1.693 -10.791 1.00 78.71 134 MET B C 1
ATOM 2423 O O . MET B 2 136 ? -52.538 -2.223 -9.797 1.00 75.30 134 MET B O 1
ATOM 2428 N N . GLU B 2 137 ? -52.392 -1.567 -11.949 1.00 79.34 135 GLU B N 1
ATOM 2429 C CA . GLU B 2 137 ? -51.058 -2.143 -12.091 1.00 79.04 135 GLU B CA 1
ATOM 2430 C C . GLU B 2 137 ? -50.037 -1.415 -11.234 1.00 78.23 135 GLU B C 1
ATOM 2431 O O . GLU B 2 137 ? -49.086 -2.037 -10.750 1.00 78.10 135 GLU B O 1
ATOM 2437 N N . GLN B 2 138 ? -50.205 -0.107 -11.037 1.00 76.99 136 GLN B N 1
ATOM 2438 C CA . GLN B 2 138 ? -49.315 0.597 -10.124 1.00 78.92 136 GLN B CA 1
ATOM 2439 C C . GLN B 2 138 ? -49.483 0.078 -8.701 1.00 79.45 136 GLN B C 1
ATOM 2440 O O . GLN B 2 138 ? -48.494 -0.161 -7.999 1.00 77.55 136 GLN B O 1
ATOM 2446 N N . GLU B 2 139 ? -50.729 -0.135 -8.270 1.00 79.55 137 GLU B N 1
ATOM 2447 C CA . GLU B 2 139 ? -50.967 -0.630 -6.916 1.00 80.71 137 GLU B CA 1
ATOM 2448 C C . GLU B 2 139 ? -50.384 -2.026 -6.716 1.00 77.20 137 GLU B C 1
ATOM 2449 O O . GLU B 2 139 ? -49.722 -2.287 -5.705 1.00 76.25 137 GLU B O 1
ATOM 2455 N N . ILE B 2 140 ? -50.638 -2.942 -7.658 1.00 73.22 138 ILE B N 1
ATOM 2456 C CA . ILE B 2 140 ? -50.075 -4.288 -7.555 1.00 72.83 138 ILE B CA 1
ATOM 2457 C C . ILE B 2 140 ? -48.554 -4.221 -7.519 1.00 73.62 138 ILE B C 1
ATOM 2458 O O . ILE B 2 140 ? -47.904 -4.861 -6.683 1.00 73.68 138 ILE B O 1
ATOM 2463 N N . GLU B 2 141 ? -47.965 -3.433 -8.420 1.00 76.96 139 GLU B N 1
ATOM 2464 C CA . GLU B 2 141 ? -46.509 -3.346 -8.485 1.00 75.78 139 GLU B CA 1
ATOM 2465 C C . GLU B 2 141 ? -45.927 -2.749 -7.209 1.00 74.14 139 GLU B C 1
ATOM 2466 O O . GLU B 2 141 ? -44.851 -3.159 -6.762 1.00 78.40 139 GLU B O 1
ATOM 2472 N N . GLU B 2 142 ? -46.619 -1.782 -6.604 1.00 73.48 140 GLU B N 1
ATOM 2473 C CA . GLU B 2 142 ? -46.164 -1.278 -5.313 1.00 73.81 140 GLU B CA 1
ATOM 2474 C C . GLU B 2 142 ? -46.181 -2.373 -4.252 1.00 77.92 140 GLU B C 1
ATOM 2475 O O . GLU B 2 142 ? -45.342 -2.370 -3.344 1.00 78.54 140 GLU B O 1
ATOM 2481 N N . ILE B 2 143 ? -47.114 -3.322 -4.355 1.00 75.26 141 ILE B N 1
ATOM 2482 C CA . ILE B 2 143 ? -47.145 -4.435 -3.411 1.00 75.09 141 ILE B CA 1
ATOM 2483 C C . ILE B 2 143 ? -45.966 -5.369 -3.652 1.00 78.77 141 ILE B C 1
ATOM 2484 O O . ILE B 2 143 ? -45.258 -5.752 -2.712 1.00 78.91 141 ILE B O 1
ATOM 2489 N N . ARG B 2 144 ? -45.728 -5.735 -4.917 1.00 77.10 142 ARG B N 1
ATOM 2490 C CA . ARG B 2 144 ? -44.651 -6.669 -5.239 1.00 77.71 142 ARG B CA 1
ATOM 2491 C C . ARG B 2 144 ? -43.303 -6.168 -4.738 1.00 83.37 142 ARG B C 1
ATOM 2492 O O . ARG B 2 144 ? -42.489 -6.954 -4.238 1.00 85.27 142 ARG B O 1
ATOM 2500 N N . GLN B 2 145 ? -43.046 -4.862 -4.866 1.00 84.39 143 GLN B N 1
ATOM 2501 C CA . GLN B 2 145 ? -41.788 -4.289 -4.398 1.00 88.82 143 GLN B CA 1
ATOM 2502 C C . GLN B 2 145 ? -41.734 -4.168 -2.882 1.00 86.78 143 GLN B C 1
ATOM 2503 O O . GLN B 2 145 ? -40.639 -4.175 -2.311 1.00 87.58 143 GLN B O 1
ATOM 2509 N N . LYS B 2 146 ? -42.888 -4.048 -2.222 1.00 85.82 144 LYS B N 1
ATOM 2510 C CA . LYS B 2 146 ? -42.906 -4.111 -0.766 1.00 88.10 144 LYS B CA 1
ATOM 2511 C C . LYS B 2 146 ? -42.513 -5.492 -0.266 1.00 85.94 144 LYS B C 1
ATOM 2512 O O . LYS B 2 146 ? -41.916 -5.615 0.807 1.00 86.43 144 LYS B O 1
ATOM 2518 N N . TYR B 2 147 ? -42.836 -6.539 -1.019 1.00 85.17 145 TYR B N 1
ATOM 2519 C CA . TYR B 2 147 ? -42.490 -7.878 -0.569 1.00 87.84 145 TYR B CA 1
ATOM 2520 C C . TYR B 2 147 ? -41.067 -8.268 -0.934 1.00 89.71 145 TYR B C 1
ATOM 2521 O O . TYR B 2 147 ? -40.431 -9.019 -0.185 1.00 87.75 145 TYR B O 1
ATOM 2530 N N . GLN B 2 148 ? -40.535 -7.755 -2.045 1.00 92.21 146 GLN B N 1
ATOM 2531 C CA . GLN B 2 148 ? -39.095 -7.844 -2.253 1.00 92.43 146 GLN B CA 1
ATOM 2532 C C . GLN B 2 148 ? -38.343 -7.174 -1.112 1.00 91.01 146 GLN B C 1
ATOM 2533 O O . GLN B 2 148 ? -37.232 -7.589 -0.767 1.00 95.86 146 GLN B O 1
ATOM 2539 N N . CYS B 2 149 ? -38.943 -6.148 -0.509 1.00 92.07 147 CYS B N 1
ATOM 2540 C CA . CYS B 2 149 ? -38.373 -5.541 0.687 1.00 96.80 147 CYS B CA 1
ATOM 2541 C C . CYS B 2 149 ? -38.448 -6.498 1.871 1.00 95.97 147 CYS B C 1
ATOM 2542 O O . CYS B 2 149 ? -37.482 -6.641 2.629 1.00 95.66 147 CYS B O 1
ATOM 2545 N N . LYS B 2 150 ? -39.594 -7.165 2.045 1.00 94.92 148 LYS B N 1
ATOM 2546 C CA . LYS B 2 150 ? -39.746 -8.110 3.149 1.00 92.71 148 LYS B CA 1
ATOM 2547 C C . LYS B 2 150 ? -38.909 -9.369 2.934 1.00 89.90 148 LYS B C 1
ATOM 2548 O O . LYS B 2 150 ? -38.369 -9.922 3.899 1.00 86.38 148 LYS B O 1
ATOM 2554 N N . ARG B 2 151 ? -38.785 -9.828 1.683 1.00 87.75 149 ARG B N 1
ATOM 2555 C CA . ARG B 2 151 ? -37.974 -11.001 1.376 1.00 87.72 149 ARG B CA 1
ATOM 2556 C C . ARG B 2 151 ? -36.490 -10.770 1.631 1.00 92.56 149 ARG B C 1
ATOM 2557 O O . ARG B 2 151 ? -35.736 -11.742 1.742 1.00 90.71 149 ARG B O 1
ATOM 2565 N N . GLN B 2 152 ? -36.059 -9.504 1.748 1.00 97.44 150 GLN B N 1
ATOM 2566 C CA . GLN B 2 152 ? -34.624 -9.213 1.757 1.00 100.83 150 GLN B CA 1
ATOM 2567 C C . GLN B 2 152 ? -33.935 -9.686 3.034 1.00 100.71 150 GLN B C 1
ATOM 2568 O O . GLN B 2 152 ? -32.982 -10.476 2.941 1.00 102.29 150 GLN B O 1
ATOM 2574 N N . PRO B 2 153 ? -34.340 -9.254 4.234 1.00 99.06 151 PRO B N 1
ATOM 2575 C CA . PRO B 2 153 ? -33.581 -9.669 5.426 1.00 102.08 151 PRO B CA 1
ATOM 2576 C C . PRO B 2 153 ? -33.675 -11.158 5.711 1.00 100.82 151 PRO B C 1
ATOM 2577 O O . PRO B 2 153 ? -32.819 -11.690 6.429 1.00 99.07 151 PRO B O 1
ATOM 2581 N N . ILE B 2 154 ? -34.683 -11.845 5.170 1.00 99.28 152 ILE B N 1
ATOM 2582 C CA . ILE B 2 154 ? -34.745 -13.297 5.296 1.00 98.54 152 ILE B CA 1
ATOM 2583 C C . ILE B 2 154 ? -33.637 -13.942 4.473 1.00 99.92 152 ILE B C 1
ATOM 2584 O O . ILE B 2 154 ? -32.922 -14.833 4.946 1.00 100.33 152 ILE B O 1
ATOM 2589 N N . LEU B 2 155 ? -33.473 -13.489 3.227 1.00 100.08 153 LEU B N 1
ATOM 2590 C CA . LEU B 2 155 ? -32.398 -13.997 2.382 1.00 99.45 153 LEU B CA 1
ATOM 2591 C C . LEU B 2 155 ? -31.025 -13.639 2.938 1.00 102.58 153 LEU B C 1
ATOM 2592 O O . LEU B 2 155 ? -30.064 -14.393 2.745 1.00 108.19 153 LEU B O 1
ATOM 2597 N N . ASP B 2 156 ? -30.913 -12.505 3.631 1.00 102.08 154 ASP B N 1
ATOM 2598 C CA . ASP B 2 156 ? -29.655 -12.122 4.261 1.00 104.76 154 ASP B CA 1
ATOM 2599 C C . ASP B 2 156 ? -29.359 -12.922 5.522 1.00 103.94 154 ASP B C 1
ATOM 2600 O O . ASP B 2 156 ? -28.192 -13.026 5.912 1.00 103.64 154 ASP B O 1
ATOM 2605 N N . ALA B 2 157 ? -30.382 -13.471 6.176 1.00 103.44 155 ALA B N 1
ATOM 2606 C CA . ALA B 2 157 ? -30.167 -14.304 7.352 1.00 106.67 155 ALA B CA 1
ATOM 2607 C C . ALA B 2 157 ? -29.993 -15.775 6.997 1.00 110.25 155 ALA B C 1
ATOM 2608 O O . ALA B 2 157 ? -29.293 -16.499 7.717 1.00 109.48 155 ALA B O 1
ATOM 2610 N N . ILE B 2 158 ? -30.614 -16.226 5.903 1.00 110.16 156 ILE B N 1
ATOM 2611 C CA . ILE B 2 158 ? -30.417 -17.596 5.435 1.00 110.38 156 ILE B CA 1
ATOM 2612 C C . ILE B 2 158 ? -28.969 -17.812 5.012 1.00 113.53 156 ILE B C 1
ATOM 2613 O O . ILE B 2 158 ? -28.395 -18.885 5.239 1.00 119.68 156 ILE B O 1
ATOM 2618 N N . GLU B 2 159 ? -28.348 -16.797 4.411 1.00 114.10 157 GLU B N 1
ATOM 2619 C CA . GLU B 2 159 ? -26.962 -16.898 3.969 1.00 119.19 157 GLU B CA 1
ATOM 2620 C C . GLU B 2 159 ? -25.959 -16.423 5.019 1.00 118.85 157 GLU B C 1
ATOM 2621 O O . GLU B 2 159 ? -24.749 -16.553 4.805 1.00 119.58 157 GLU B O 1
ATOM 2627 N N . ALA B 2 160 ? -26.421 -15.901 6.156 1.00 117.05 158 ALA B N 1
ATOM 2628 C CA . ALA B 2 160 ? -25.520 -15.543 7.247 1.00 115.44 158 ALA B CA 1
ATOM 2629 C C . ALA B 2 160 ? -25.187 -16.763 8.100 1.00 122.73 158 ALA B C 1
ATOM 2630 O O . ALA B 2 160 ? -25.002 -16.646 9.316 1.00 122.21 158 ALA B O 1
ATOM 2632 N N . LYS B 2 161 ? -25.109 -17.934 7.471 1.00 128.73 159 LYS B N 1
ATOM 2633 C CA . LYS B 2 161 ? -24.858 -19.192 8.172 1.00 134.10 159 LYS B CA 1
ATOM 2634 C C . LYS B 2 161 ? -23.706 -19.966 7.522 1.00 139.22 159 LYS B C 1
ATOM 2635 O O . LYS B 2 161 ? -23.466 -19.853 6.318 1.00 137.13 159 LYS B O 1
#

B-factor: mean 82.73, std 16.81, range [45.04, 173.03]

Solvent-accessible surface area: 16702 Å² total; per-residue (Å²): 65,125,7,64,5,60,42,73,44,48,12,76,43,92,81,75,1,54,3,29,0,25,5,93,44,47,45,1,65,55,33,46,0,2,0,0,11,37,50,107,56,52,108,23,34,8,0,0,40,2,0,98,69,29,125,56,51,67,10,95,74,2,165,103,56,4,40,8,69,56,36,86,98,122,32,36,0,51,1,74,0,61,54,0,69,66,148,4,33,3,29,0,12,0,0,17,14,62,130,158,53,44,82,0,2,29,85,29,0,93,11,14,69,0,28,9,5,75,35,105,53,191,166,104,8,169,100,57,78,51,133,54,0,94,145,84,35,116,52,25,62,91,110,16,80,111,42,0,97,108,21,104,106,81,3,101,69,95,75,85,30,7,74,65,7,53,158,97,218,69,3,122,13,82,13,63,55,71,102,42,51,3,31,43,48,76,125,7,70,0,45,0,56,12,75,49,75,2,62,49,40,51,0,0,0,1,8,12,76,56,64,56,20,5,124,15,28,0,46,18,7,72,66,70,16,117,79,13,39,96,30,4,59,12,65,31,76,30,59,64,4,24,0,23,0,28,152,3,62,5,75,3,21,7,14,0,0,0,3,0,9,123,89,40,5,43,31,20,1,23,4,0,92,1,76,16,95,172,15,91,54,81,128,56,2,117,84,22,82,81,105,25,4,78,97,59,33,114,47,11,62,56,60,30,91,76,47,4,81,98,18,89,30,85,3,78,31,91,42,44,16,6,84,56,15,30,152,75,153

Secondary structure (DSSP, 8-state):
--EEEE--SEE-TTEEEEEEEEE-SS-TTSSEEEEEEEETTTEEEEEEEEESSS-EEE-GGGTT-EEEEEETTTTEEEEEEEEE-GGG-EEEEEEEEEGGGTTEEEEE---EEEEE-----HHHHTTS-HHHHHHHHHHHHHHHHHHHHHHHHHHHHHHHHHHHHHH-/----EEEE-SEEEE-TT--EEEEEEESS---GGGEEEEEE-TTS--EEEE-SSS-BPTT--TTEEEEEETTEEEEEESS--GGG-EEEEEEE-SSSS-PBB--EEEEETT-S-HHHHTTS-HHHHHHHHHTHHHHHHHHHHHHHHHHHHHHHHHHHHHS--